Protein AF-Q58FW3-F1 (afdb_monomer)

Mean predicted aligned error: 19.43 Å

Organism: Arabidopsis thaliana (NCBI:txid3702)

Foldseek 3Di:
DDDDDDDDDDDDPPPPPPPPPLDDLVRLVVLLVVLVVVLVVCVVVPDPVCVVVNVVSVVVNVVSVVSNVVVVVVVVVPPPCVVVPPPPPPPDDDPDDDDDDDDDDDDDDDDDDDDDDDDDDDDPPPVVVVVVVVVVVVVVVVVVVVVVVVVVVVVVVVVVVVVVVVVVVVVVVVVVVVVVVVVVVVVVVVVVVVVVVVVVVVVVVVVVVVVVVVVVVVVVVCVVPDPPVVVVVVVVVVVVVVVVVVVVVVVVVVVVVVVVVVVVVVVVVVVVVVVVVVVVVVVVVVVVVVVVVVVVVVVVVVVVVVVVVVVVVVVVVVD

Solvent-accessible surface area (backbone atoms only — not comparable to full-atom values): 18854 Å² total; per-residue (Å²): 138,89,84,84,81,89,77,85,83,80,87,70,87,76,86,77,78,80,78,70,77,81,65,51,73,68,53,42,55,49,50,47,51,50,43,52,54,52,50,52,50,49,63,72,66,67,52,80,94,39,58,70,62,46,52,50,42,52,51,52,42,53,53,46,49,49,53,48,52,50,52,49,52,52,50,62,68,63,49,73,65,83,82,69,71,89,73,79,87,74,88,79,77,77,89,75,78,81,79,89,70,82,81,79,88,74,86,85,79,88,84,79,89,81,89,83,89,85,89,85,82,89,86,62,61,79,65,55,50,52,59,50,48,53,50,49,54,51,51,49,53,50,49,52,51,51,50,54,51,52,52,48,53,52,52,50,51,51,54,50,49,53,54,50,54,53,50,52,54,50,50,54,54,50,51,51,53,49,52,55,48,49,56,52,48,56,50,50,53,52,54,50,52,54,50,52,53,54,48,54,54,50,53,53,51,51,54,53,53,52,50,53,50,52,51,53,52,52,52,52,49,52,62,59,58,71,52,53,52,58,48,50,53,50,50,50,51,52,50,53,54,49,52,54,51,48,54,53,51,51,52,51,50,51,53,53,50,55,51,50,53,53,49,53,51,50,52,50,52,52,52,49,51,52,51,52,52,51,50,54,52,48,54,54,49,52,52,51,51,52,52,50,51,50,55,50,54,50,54,50,48,52,50,52,47,53,48,50,54,49,52,53,53,52,56,62,75,75,108

Radius of gyration: 74.45 Å; Cα contacts (8 Å, |Δi|>4): 26; chains: 1; bounding box: 161×64×237 Å

Secondary structure (DSSP, 8-state):
--------------TT--------HHHHHHHHHHHHHHHHHHHHTT-GGGHHHHHHHHHHHHHHHHHHHHHHHHHHHHS-GGGTTTSTT------PPPP-----------------------SSHHHHHHHHHHHHHHHHHHHHHHHHHHHHHHHHHHHHHHHHHHHHHHHHHHHHHHHHHHHHHHHHHHHHHHHHHHHHHHHHHHHHHHHHHHHHHHHHHHHHHSSHHHHHHHHHHHHHHHHHHHHHHHHHHHHHHHHHHHHHHHHHHHHHHHHHHHHHHHHHHHHHHHHHHHHHHHHHHHHHHHHHHHHHHHHHHH-

pLDDT: mean 84.77, std 18.15, range [36.88, 98.81]

Sequence (319 aa):
MDLITETESENVDDSSLWLHNSKSLADILTEINQNVQQMLRMIEDSKPESTEKFLYLYQSLGETYNDLNQELLNGLLKLPCSLVTSMGALSTFKPDKSPDLESGGTSYSSLNHQVVSTTSSEKSQSLKLNDEVEKKDSAFLLADMFCAELETARRELEARNIAIETEKRYVVDLESKLSDSVYKIEKLESELDEVKECLGVSEAEVSKLMEMLSECKNEKSKLQTDNADDLLDSLRAELRSREIQIEQMEEYLNQVLCLNETEIKSESETDKNIVEELRAKVEVLEKQVELQRNVITEREEEKREAIRQLCFSLDHYMN
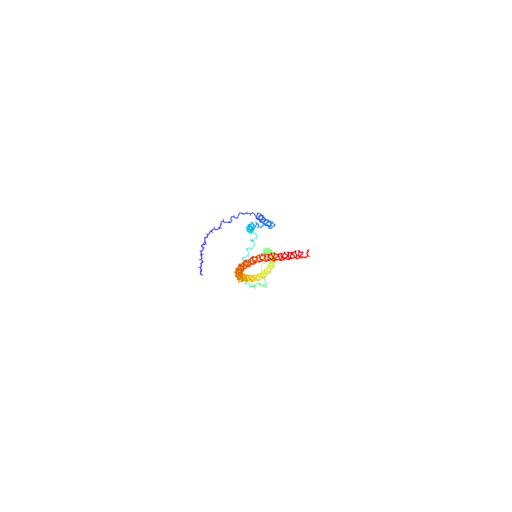
Structure (mmCIF, N/CA/C/O backbone):
data_AF-Q58FW3-F1
#
_entry.id   AF-Q58FW3-F1
#
loop_
_atom_site.group_PDB
_atom_site.id
_atom_site.type_symbol
_atom_site.label_atom_id
_atom_site.label_alt_id
_atom_site.label_comp_id
_atom_site.label_asym_id
_atom_site.label_entity_id
_atom_site.label_seq_id
_atom_site.pdbx_PDB_ins_code
_atom_site.Cartn_x
_atom_site.Cartn_y
_atom_site.Cartn_z
_atom_site.occupancy
_atom_site.B_iso_or_equiv
_atom_site.auth_seq_id
_atom_site.auth_comp_id
_atom_site.auth_asym_id
_atom_site.auth_atom_id
_atom_site.pdbx_PDB_model_num
ATOM 1 N N . MET A 1 1 ? 12.848 31.564 10.770 1.00 60.09 1 MET A N 1
ATOM 2 C CA . MET A 1 1 ? 12.567 33.008 10.876 1.00 60.09 1 MET A CA 1
ATOM 3 C C . MET A 1 1 ? 11.120 33.182 10.502 1.00 60.09 1 MET A C 1
ATOM 5 O O . MET A 1 1 ? 10.757 32.970 9.352 1.00 60.09 1 MET A O 1
ATOM 9 N N . ASP A 1 2 ? 10.336 33.407 11.542 1.00 45.09 2 ASP A N 1
ATOM 10 C CA . ASP A 1 2 ? 8.885 33.372 11.597 1.00 45.09 2 ASP A CA 1
ATOM 11 C C . ASP A 1 2 ? 8.253 34.595 10.932 1.00 45.09 2 ASP A C 1
ATOM 13 O O . ASP A 1 2 ? 8.719 35.716 11.120 1.00 45.09 2 ASP A O 1
ATOM 17 N N . LEU A 1 3 ? 7.160 34.372 10.205 1.00 65.06 3 LEU A N 1
ATOM 18 C CA . LEU A 1 3 ? 6.185 35.394 9.835 1.00 65.06 3 LEU A CA 1
ATOM 19 C C . LEU A 1 3 ? 4.798 34.768 10.010 1.00 65.06 3 LEU A C 1
ATOM 21 O O . LEU A 1 3 ? 4.268 34.111 9.118 1.00 65.06 3 LEU A O 1
ATOM 25 N N . ILE A 1 4 ? 4.268 34.929 11.221 1.00 56.09 4 ILE A N 1
ATOM 26 C CA . ILE A 1 4 ? 2.876 34.670 11.583 1.00 56.09 4 ILE A CA 1
ATOM 27 C C . ILE A 1 4 ? 2.151 36.006 11.410 1.00 56.09 4 ILE A C 1
ATOM 29 O O . ILE A 1 4 ? 2.425 36.955 12.141 1.00 56.09 4 ILE A O 1
ATOM 33 N N . THR A 1 5 ? 1.267 36.096 10.421 1.00 68.88 5 THR A N 1
ATOM 34 C CA . THR A 1 5 ? 0.295 37.187 10.286 1.00 68.88 5 THR A CA 1
ATOM 35 C C . THR A 1 5 ? -1.023 36.743 10.902 1.00 68.88 5 THR A C 1
ATOM 37 O O . THR A 1 5 ? -1.691 35.855 10.376 1.00 68.88 5 THR A O 1
ATOM 40 N N . GLU A 1 6 ? -1.357 37.362 12.031 1.00 59.25 6 GLU A N 1
ATOM 41 C CA . GLU A 1 6 ? -2.673 37.338 12.661 1.00 59.25 6 GLU A CA 1
ATOM 42 C C . GLU A 1 6 ? -3.698 37.990 11.721 1.00 59.25 6 GLU A C 1
ATOM 44 O O . GLU A 1 6 ? -3.513 39.124 11.277 1.00 59.25 6 GLU A O 1
ATOM 49 N N . THR A 1 7 ? -4.781 37.278 11.417 1.00 69.38 7 THR A N 1
ATOM 50 C CA . THR A 1 7 ? -5.995 37.855 10.830 1.00 69.38 7 THR A CA 1
ATOM 51 C C . THR A 1 7 ? -7.125 37.722 11.834 1.00 69.38 7 THR A C 1
ATOM 53 O O . THR A 1 7 ? -7.505 36.616 12.220 1.00 69.38 7 THR A O 1
ATOM 56 N N . GLU A 1 8 ? -7.608 38.887 12.254 1.00 58.72 8 GLU A N 1
ATOM 57 C CA . GLU A 1 8 ? -8.747 39.129 13.127 1.00 58.72 8 GLU A CA 1
ATOM 58 C C . GLU A 1 8 ? -10.007 38.431 12.598 1.00 58.72 8 GLU A C 1
ATOM 60 O O . GLU A 1 8 ? -10.414 38.612 11.451 1.00 58.72 8 GLU A O 1
ATOM 65 N N . SER A 1 9 ? -10.630 37.622 13.454 1.00 60.34 9 SER A N 1
ATOM 66 C CA . SER A 1 9 ? -11.929 37.007 13.206 1.00 60.34 9 SER A CA 1
ATOM 67 C C . SER A 1 9 ? -13.039 38.014 13.513 1.00 60.34 9 SER A C 1
ATOM 69 O O . SER A 1 9 ? -13.363 38.264 14.678 1.00 60.34 9 SER A O 1
ATOM 71 N N . GLU A 1 10 ? -13.619 38.584 12.463 1.00 65.25 10 GLU A N 1
ATOM 72 C CA . GLU A 1 10 ? -14.844 39.375 12.523 1.00 65.25 10 GLU A CA 1
ATOM 73 C C . GLU A 1 10 ? -16.031 38.422 12.744 1.00 65.25 10 GLU A C 1
ATOM 75 O O . GLU A 1 10 ? -16.335 37.553 11.928 1.00 65.25 10 GLU A O 1
ATOM 80 N N . ASN A 1 11 ? -16.649 38.534 13.917 1.00 52.81 11 ASN A N 1
ATOM 81 C CA . ASN A 1 11 ? -17.750 37.697 14.375 1.00 52.81 11 ASN A CA 1
ATOM 82 C C . ASN A 1 11 ? -19.044 38.163 13.681 1.00 52.81 11 ASN A C 1
ATOM 84 O O . ASN A 1 11 ? -19.737 39.050 14.181 1.00 52.81 11 ASN A O 1
ATOM 88 N N . VAL A 1 12 ? -19.315 37.629 12.486 1.00 66.31 12 VAL A N 1
ATOM 89 C CA . VAL A 1 12 ? -20.562 37.863 11.746 1.00 66.31 12 VAL A CA 1
ATOM 90 C C . VAL A 1 12 ? -21.599 36.845 12.210 1.00 66.31 12 VAL A C 1
ATOM 92 O O . VAL A 1 12 ? -21.413 35.637 12.108 1.00 66.31 12 VAL A O 1
ATOM 95 N N . ASP A 1 13 ? -22.685 37.373 12.759 1.00 54.22 13 ASP A N 1
ATOM 96 C CA . ASP A 1 13 ? -23.825 36.653 13.315 1.00 54.22 13 ASP A CA 1
ATOM 97 C C . ASP A 1 13 ? -24.602 35.928 12.189 1.00 54.22 13 ASP A C 1
ATOM 99 O O . ASP A 1 13 ? -25.522 36.474 11.579 1.00 54.22 13 ASP A O 1
ATOM 103 N N . ASP A 1 14 ? -24.189 34.698 11.867 1.00 59.56 14 ASP A N 1
ATOM 104 C CA . ASP A 1 14 ? -24.640 33.891 10.714 1.00 59.56 14 ASP A CA 1
ATOM 105 C C . ASP A 1 14 ? -25.975 33.141 10.957 1.00 59.56 14 ASP A C 1
ATOM 107 O O . ASP A 1 14 ? -26.302 32.125 10.341 1.00 59.56 14 ASP A O 1
ATOM 111 N N . SER A 1 15 ? -26.797 33.642 11.883 1.00 60.25 15 SER A N 1
ATOM 112 C CA . SER A 1 15 ? -28.012 32.962 12.366 1.00 60.25 15 SER A CA 1
ATOM 113 C C . SER A 1 15 ? -29.249 33.132 11.463 1.00 60.25 15 SER A C 1
ATOM 115 O O . SER A 1 15 ? -30.364 32.837 11.891 1.00 60.25 15 SER A O 1
ATOM 117 N N . SER A 1 16 ? -29.102 33.607 10.220 1.00 57.44 16 SER A N 1
ATOM 118 C CA . SER A 1 16 ? -30.244 33.927 9.337 1.00 57.44 16 SER A CA 1
ATOM 119 C C . SER A 1 16 ? -30.293 33.182 7.995 1.00 57.44 16 SER A C 1
ATOM 121 O O . SER A 1 16 ? -31.218 33.411 7.215 1.00 57.44 16 SER A O 1
ATOM 123 N N . LEU A 1 17 ? -29.377 32.243 7.729 1.00 55.31 17 LEU A N 1
ATOM 124 C CA . LEU A 1 17 ? -29.250 31.612 6.405 1.00 55.31 17 LEU A CA 1
ATOM 125 C C . LEU A 1 17 ? -29.991 30.277 6.198 1.00 55.31 17 LEU A C 1
ATOM 127 O O . LEU A 1 17 ? -30.052 29.793 5.072 1.00 55.31 17 LEU A O 1
ATOM 131 N N . TRP A 1 18 ? -30.653 29.718 7.215 1.00 56.91 18 TRP A N 1
ATOM 132 C CA . TRP A 1 18 ? -31.369 28.434 7.100 1.00 56.91 18 TRP A CA 1
ATOM 133 C C . TRP A 1 18 ? -32.890 28.583 6.966 1.00 56.91 18 TRP A C 1
ATOM 135 O O . TRP A 1 18 ? -33.663 27.848 7.585 1.00 56.91 18 TRP A O 1
ATOM 145 N N . LEU A 1 19 ? -33.355 29.518 6.133 1.00 52.34 19 LEU A N 1
ATOM 146 C CA . LEU A 1 19 ? -34.727 29.472 5.611 1.00 52.34 19 LEU A CA 1
ATOM 147 C C . LEU A 1 19 ? -34.806 28.337 4.579 1.00 52.34 19 LEU A C 1
ATOM 149 O O . LEU A 1 19 ? -34.883 28.564 3.373 1.00 52.34 19 LEU A O 1
ATOM 153 N N . HIS A 1 20 ? -34.740 27.095 5.068 1.00 57.94 20 HIS A N 1
ATOM 154 C CA . HIS A 1 20 ? -34.971 25.909 4.260 1.00 57.94 20 HIS A CA 1
ATOM 155 C C . HIS A 1 20 ? -36.392 25.983 3.718 1.00 57.94 20 HIS A C 1
ATOM 157 O O . HIS A 1 20 ? -37.379 25.869 4.448 1.00 57.94 20 HIS A O 1
ATOM 163 N N . ASN A 1 21 ? -36.477 26.205 2.413 1.00 62.78 21 ASN A N 1
ATOM 164 C CA . ASN A 1 21 ? -37.679 26.001 1.639 1.00 62.78 21 ASN A CA 1
ATOM 165 C C . ASN A 1 21 ? -38.069 24.529 1.830 1.00 62.78 21 ASN A C 1
ATOM 167 O O . ASN A 1 21 ? -37.406 23.651 1.282 1.00 62.78 21 ASN A O 1
ATOM 171 N N . SER A 1 22 ? -39.052 24.255 2.692 1.00 76.56 22 SER A N 1
ATOM 172 C CA . SER A 1 22 ? -39.410 22.901 3.115 1.00 76.56 22 SER A CA 1
ATOM 173 C C . SER A 1 22 ? -40.038 22.150 1.941 1.00 76.56 22 SER A C 1
ATOM 175 O O . SER A 1 22 ? -41.263 22.111 1.792 1.00 76.56 22 SER A O 1
ATOM 177 N N . LYS A 1 23 ? -39.189 21.603 1.068 1.00 86.69 23 LYS A N 1
ATOM 178 C CA . LYS A 1 23 ? -39.572 20.615 0.063 1.00 86.69 23 LYS A CA 1
ATOM 179 C C . LYS A 1 23 ? -40.182 19.434 0.805 1.00 86.69 23 LYS A C 1
ATOM 181 O O . LYS A 1 23 ? -39.671 19.021 1.845 1.00 86.69 23 LYS A O 1
ATOM 186 N N . SER A 1 24 ? -41.289 18.898 0.301 1.00 91.50 24 SER A N 1
ATOM 187 C CA . SER A 1 24 ? -41.842 17.693 0.910 1.00 91.50 24 SER A CA 1
ATOM 188 C C . SER A 1 24 ? -40.847 16.540 0.743 1.00 91.50 24 SER A C 1
ATOM 190 O O . SER A 1 24 ? -40.085 16.509 -0.223 1.00 91.50 24 SER A O 1
ATOM 192 N N . LEU A 1 25 ? -40.873 15.552 1.643 1.00 91.81 25 LEU A N 1
ATOM 193 C CA . LEU A 1 25 ? -40.050 14.341 1.514 1.00 91.81 25 LEU A CA 1
ATOM 194 C C . LEU A 1 25 ? -40.185 13.698 0.118 1.00 91.81 25 LEU A C 1
ATOM 196 O O . LEU A 1 25 ? -39.213 13.192 -0.439 1.00 91.81 25 LEU A O 1
ATOM 200 N N . ALA A 1 26 ? -41.388 13.753 -0.464 1.00 94.19 26 ALA A N 1
ATOM 201 C CA . ALA A 1 26 ? -41.652 13.267 -1.814 1.00 94.19 26 ALA A CA 1
ATOM 202 C C . ALA A 1 26 ? -40.910 14.078 -2.890 1.00 94.19 26 ALA A C 1
ATOM 204 O O . ALA A 1 26 ? -40.381 13.486 -3.832 1.00 94.19 26 ALA A O 1
ATOM 205 N N . ASP A 1 27 ? -40.826 15.402 -2.744 1.00 95.44 27 ASP A N 1
ATOM 206 C CA . ASP A 1 27 ? -40.083 16.269 -3.664 1.00 95.44 27 ASP A CA 1
ATOM 207 C C . ASP A 1 27 ? -38.578 15.993 -3.578 1.00 95.44 27 ASP A C 1
ATOM 209 O O . ASP A 1 27 ? -37.933 15.828 -4.612 1.00 95.44 27 ASP A O 1
ATOM 213 N N . ILE A 1 28 ? -38.041 15.840 -2.358 1.00 94.44 28 ILE A N 1
ATOM 214 C CA . ILE A 1 28 ? -36.621 15.530 -2.124 1.00 94.44 28 ILE A CA 1
ATOM 215 C C . ILE A 1 28 ? -36.249 14.194 -2.783 1.00 94.44 28 ILE A C 1
ATOM 217 O O . ILE A 1 28 ? -35.287 14.113 -3.545 1.00 94.44 28 ILE A O 1
ATOM 221 N N . LEU A 1 29 ? -37.043 13.141 -2.555 1.00 95.50 29 LEU A N 1
ATOM 222 C CA . LEU A 1 29 ? -36.813 11.831 -3.176 1.00 95.50 29 LEU A CA 1
ATOM 223 C C . LEU A 1 29 ? -36.937 11.881 -4.705 1.00 95.50 29 LEU A C 1
ATOM 225 O O . LEU A 1 29 ? -36.201 11.188 -5.412 1.00 95.50 29 LEU A O 1
ATOM 229 N N . THR A 1 30 ? -37.851 12.703 -5.223 1.00 96.94 30 THR A N 1
ATOM 230 C CA . THR A 1 30 ? -38.024 12.887 -6.668 1.00 96.94 30 THR A CA 1
ATOM 231 C C . THR A 1 30 ? -36.807 13.573 -7.286 1.00 96.94 30 THR A C 1
ATOM 233 O O . THR A 1 30 ? -36.340 13.134 -8.336 1.00 96.94 30 THR A O 1
ATOM 236 N N . GLU A 1 31 ? -36.258 14.598 -6.635 1.00 96.69 31 GLU A N 1
ATOM 237 C CA . GLU A 1 31 ? -35.065 15.325 -7.080 1.00 96.69 31 GLU A CA 1
ATOM 238 C C . GLU A 1 31 ? -33.808 14.449 -7.040 1.00 96.69 31 GLU A C 1
ATOM 240 O O . GLU A 1 31 ? -33.079 14.378 -8.030 1.00 96.69 31 GLU A O 1
ATOM 245 N N . ILE A 1 32 ? -33.617 13.683 -5.959 1.00 96.62 32 ILE A N 1
ATOM 246 C CA . ILE A 1 32 ? -32.544 12.683 -5.847 1.00 96.62 32 ILE A CA 1
ATOM 247 C C . ILE A 1 32 ? -32.622 11.687 -7.011 1.00 96.62 32 ILE A C 1
ATOM 249 O O . ILE A 1 32 ? -31.634 11.467 -7.713 1.00 96.62 32 ILE A O 1
ATOM 253 N N . ASN A 1 33 ? -33.804 11.113 -7.266 1.00 97.12 33 ASN A N 1
ATOM 254 C CA . ASN A 1 33 ? -33.986 10.166 -8.364 1.00 97.12 33 ASN A CA 1
ATOM 255 C C . ASN A 1 33 ? -33.726 10.820 -9.733 1.00 97.12 33 ASN A C 1
ATOM 257 O O . ASN A 1 33 ? -33.078 10.218 -10.586 1.00 97.12 33 ASN A O 1
ATOM 261 N N . GLN A 1 34 ? -34.178 12.058 -9.953 1.00 97.38 34 GLN A N 1
ATOM 262 C CA . GLN A 1 34 ? -33.907 12.791 -11.193 1.00 97.38 34 GLN A CA 1
ATOM 263 C C . GLN A 1 34 ? -32.408 13.034 -11.405 1.00 97.38 34 GLN A C 1
ATOM 265 O O . GLN A 1 34 ? -31.914 12.786 -12.507 1.00 97.38 34 GLN A O 1
ATOM 270 N N . ASN A 1 35 ? -31.682 13.457 -10.369 1.00 96.38 35 ASN A N 1
ATOM 271 C CA . ASN A 1 35 ? -30.239 13.688 -10.429 1.00 96.38 35 ASN A CA 1
ATOM 272 C C . ASN A 1 35 ? -29.481 12.394 -10.751 1.00 96.38 35 ASN A C 1
ATOM 274 O O . ASN A 1 35 ? -28.687 12.366 -11.692 1.00 96.38 35 ASN A O 1
ATOM 278 N N . VAL A 1 36 ? -29.798 11.295 -10.058 1.00 96.88 36 VAL A N 1
ATOM 279 C CA . VAL A 1 36 ? -29.194 9.977 -10.314 1.00 96.88 36 VAL A CA 1
ATOM 280 C C . VAL A 1 36 ? -29.463 9.507 -11.748 1.00 96.88 36 VAL A C 1
ATOM 282 O O . VAL A 1 36 ? -28.542 9.068 -12.434 1.00 96.88 36 VAL A O 1
ATOM 285 N N . GLN A 1 37 ? -30.694 9.648 -12.247 1.00 97.06 37 GLN A N 1
ATOM 286 C CA . GLN A 1 37 ? -31.044 9.266 -13.622 1.00 97.06 37 GLN A CA 1
ATOM 287 C C . GLN A 1 37 ? -30.309 10.109 -14.675 1.00 97.06 37 GLN A C 1
ATOM 289 O O . GLN A 1 37 ? -29.905 9.585 -15.716 1.00 97.06 37 GLN A O 1
ATOM 294 N N . GLN A 1 38 ? -30.108 11.408 -14.426 1.00 95.00 38 GLN A N 1
ATOM 295 C CA . GLN A 1 38 ? -29.317 12.261 -15.317 1.00 95.00 38 GLN A CA 1
ATOM 296 C C . GLN A 1 38 ? -27.840 11.857 -15.321 1.00 95.00 38 GLN A C 1
ATOM 298 O O . GLN A 1 38 ? -27.248 11.754 -16.394 1.00 95.00 38 GLN A O 1
ATOM 303 N N . MET A 1 39 ? -27.268 11.574 -14.149 1.00 94.75 39 MET A N 1
ATOM 304 C CA . MET A 1 39 ? -25.883 11.115 -14.023 1.00 94.75 39 MET A CA 1
ATOM 305 C C . MET A 1 39 ? -25.661 9.768 -14.724 1.00 94.75 39 MET A C 1
ATOM 307 O O . MET A 1 39 ? -24.695 9.630 -15.470 1.00 94.75 39 MET A O 1
ATOM 311 N N . LEU A 1 40 ? -26.572 8.802 -14.556 1.00 94.94 40 LEU A N 1
ATOM 312 C CA . LEU A 1 40 ? -26.504 7.505 -15.242 1.00 94.94 40 LEU A CA 1
ATOM 313 C C . LEU A 1 40 ? -26.545 7.662 -16.767 1.00 94.94 40 LEU A C 1
ATOM 315 O O . LEU A 1 40 ? -25.714 7.084 -17.463 1.00 94.94 40 LEU A O 1
ATOM 319 N N . ARG A 1 41 ? -27.433 8.520 -17.285 1.00 94.12 41 ARG A N 1
ATOM 320 C CA . ARG A 1 41 ? -27.504 8.813 -18.725 1.00 94.12 41 ARG A CA 1
ATOM 321 C C . ARG A 1 41 ? -26.204 9.418 -19.262 1.00 94.12 41 ARG A C 1
ATOM 323 O O . ARG A 1 41 ? -25.788 9.097 -20.368 1.00 94.12 41 ARG A O 1
ATOM 330 N N . MET A 1 42 ? -25.544 10.275 -18.481 1.00 93.00 42 MET A N 1
ATOM 331 C CA . MET A 1 42 ? -24.261 10.875 -18.871 1.00 93.00 42 MET A CA 1
ATOM 332 C C . MET A 1 42 ? -23.129 9.845 -18.935 1.00 93.00 42 MET A C 1
ATOM 334 O O . MET A 1 42 ? -22.266 9.952 -19.807 1.00 93.00 42 MET A O 1
ATOM 338 N N . ILE A 1 43 ? -23.150 8.848 -18.047 1.00 92.62 43 ILE A N 1
ATOM 339 C CA . ILE A 1 43 ? -22.200 7.730 -18.063 1.00 92.62 43 ILE A CA 1
ATOM 340 C C . ILE A 1 43 ? -22.444 6.847 -19.296 1.00 92.62 43 ILE A C 1
ATOM 342 O O . ILE A 1 43 ? -21.490 6.494 -19.988 1.00 92.62 43 ILE A O 1
ATOM 346 N N . GLU A 1 44 ? -23.705 6.535 -19.611 1.00 93.69 44 GLU A N 1
ATOM 347 C CA . GLU A 1 44 ? -24.067 5.725 -20.784 1.00 93.69 44 GLU A CA 1
ATOM 348 C C . GLU A 1 44 ? -23.699 6.411 -22.111 1.00 93.69 44 GLU A C 1
ATOM 350 O O . GLU A 1 44 ? -23.117 5.777 -22.992 1.00 93.69 44 GLU A O 1
ATOM 355 N N . ASP A 1 45 ? -23.956 7.717 -22.240 1.00 90.81 45 ASP A N 1
ATOM 356 C CA . ASP A 1 45 ? -23.715 8.468 -23.479 1.00 90.81 45 ASP A CA 1
ATOM 357 C C . ASP A 1 45 ? -22.219 8.708 -23.783 1.00 90.81 45 ASP A C 1
ATOM 359 O O . ASP A 1 45 ? -21.890 9.190 -24.869 1.00 90.81 45 ASP A O 1
ATOM 363 N N . SER A 1 46 ? -21.303 8.389 -22.854 1.00 82.50 46 SER A N 1
ATOM 364 C CA . SER A 1 46 ? -19.838 8.503 -23.017 1.00 82.50 46 SER A CA 1
ATOM 365 C C . SER A 1 46 ? -19.362 9.849 -23.592 1.00 82.50 46 SER A C 1
ATOM 367 O O . SER A 1 46 ? -18.371 9.913 -24.323 1.00 82.50 46 SER A O 1
ATOM 369 N N . LYS A 1 47 ? -20.062 10.951 -23.286 1.00 79.88 47 LYS A N 1
ATOM 370 C CA . LYS A 1 47 ? -19.685 12.289 -23.764 1.00 79.88 47 LYS A CA 1
ATOM 371 C C . LYS A 1 47 ? -18.687 12.939 -22.795 1.00 79.88 47 LYS A C 1
ATOM 373 O O . LYS A 1 47 ? -19.072 13.250 -21.665 1.00 79.88 47 LYS A O 1
ATOM 378 N N . PRO A 1 48 ? -17.433 13.196 -23.219 1.00 68.31 48 PRO A N 1
ATOM 379 C CA . PRO A 1 48 ? -16.401 13.790 -22.362 1.00 68.31 48 PRO A CA 1
ATOM 380 C C . PRO A 1 48 ? -16.681 15.257 -22.001 1.00 68.31 48 PRO A C 1
ATOM 382 O O . PRO A 1 48 ? -16.183 15.750 -20.996 1.00 68.31 48 PRO A O 1
ATOM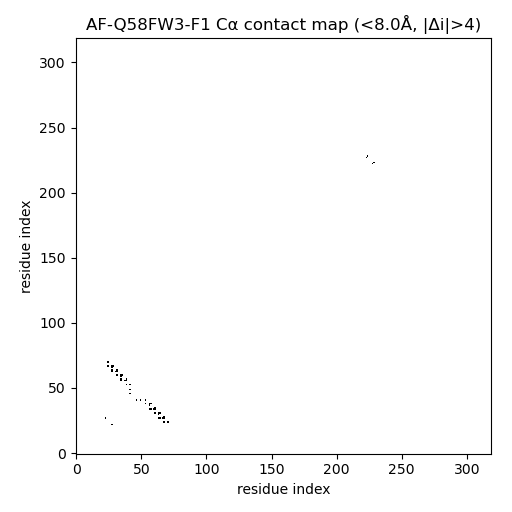 385 N N . GLU A 1 49 ? -17.539 15.948 -22.754 1.00 65.62 49 GLU A N 1
ATOM 386 C CA . GLU A 1 49 ? -17.945 17.348 -22.515 1.00 65.62 49 GLU A CA 1
ATOM 387 C C . GLU A 1 49 ? -18.903 17.511 -21.315 1.00 65.62 49 GLU A C 1
ATOM 389 O O . GLU A 1 49 ? -19.557 18.536 -21.149 1.00 65.62 49 GLU A O 1
ATOM 394 N N . SER A 1 50 ? -19.016 16.481 -20.475 1.00 77.38 50 SER A N 1
ATOM 395 C CA . SER A 1 50 ? -20.040 16.361 -19.442 1.00 77.38 50 SER A CA 1
ATOM 396 C C . SER A 1 50 ? -19.496 16.422 -18.009 1.00 77.38 50 SER A C 1
ATOM 398 O O . SER A 1 50 ? -20.288 16.477 -17.072 1.00 77.38 50 SER A O 1
ATOM 400 N N . THR A 1 51 ? -18.173 16.486 -17.812 1.00 89.62 51 THR A N 1
ATOM 401 C CA . THR A 1 51 ? -17.554 16.428 -16.474 1.00 89.62 51 THR A CA 1
ATOM 402 C C . THR A 1 51 ? -18.023 17.551 -15.549 1.00 89.62 51 THR A C 1
ATOM 404 O O . THR A 1 51 ? -18.388 17.287 -14.409 1.00 89.62 51 THR A O 1
ATOM 407 N N . GLU A 1 52 ? -18.080 18.796 -16.031 1.00 91.50 52 GLU A N 1
ATOM 408 C CA . GLU A 1 52 ? -18.529 19.940 -15.221 1.00 91.50 52 GLU A CA 1
ATOM 409 C C . GLU A 1 52 ? -20.005 19.803 -14.821 1.00 91.50 52 GLU A C 1
ATOM 411 O O . GLU A 1 52 ? -20.370 19.976 -13.659 1.00 91.50 52 GLU A O 1
ATOM 416 N N . LYS A 1 53 ? -20.851 19.374 -15.763 1.00 93.62 53 LYS A N 1
ATOM 417 C CA . LYS A 1 53 ? -22.265 19.093 -15.496 1.00 93.62 53 LYS A CA 1
ATOM 418 C C . LYS A 1 53 ? -22.442 17.915 -14.531 1.00 93.62 53 LYS A C 1
ATOM 420 O O . LYS A 1 53 ? -23.369 17.926 -13.726 1.00 93.62 53 LYS A O 1
ATOM 425 N N . PHE A 1 54 ? -21.565 16.914 -14.591 1.00 94.06 54 PHE A N 1
ATOM 426 C CA . PHE A 1 54 ? -21.603 15.755 -13.703 1.00 94.06 54 PHE A CA 1
ATOM 427 C C . PHE A 1 54 ? -21.227 16.162 -12.279 1.00 94.06 54 PHE A C 1
ATOM 429 O O . PHE A 1 54 ? -21.921 15.785 -11.340 1.00 94.06 54 PHE A O 1
ATOM 436 N N . LEU A 1 55 ? -20.181 16.981 -12.121 1.00 94.62 55 LEU A N 1
ATOM 437 C CA . LEU A 1 55 ? -19.789 17.546 -10.829 1.00 94.62 55 LEU A CA 1
ATOM 438 C C . LEU A 1 55 ? -20.903 18.410 -10.230 1.00 94.62 55 LEU A C 1
ATOM 440 O O . LEU A 1 55 ? -21.195 18.280 -9.045 1.00 94.62 55 LEU A O 1
ATOM 444 N N . TYR A 1 56 ? -21.578 19.217 -11.052 1.00 95.00 56 TYR A N 1
ATOM 445 C CA . TYR A 1 56 ? -22.738 19.996 -10.617 1.00 95.00 56 TYR A CA 1
ATOM 446 C C . TYR A 1 56 ? -23.890 19.105 -10.119 1.00 95.00 56 TYR A C 1
ATOM 448 O O . TYR A 1 56 ? -24.431 19.341 -9.040 1.00 95.00 56 TYR A O 1
ATOM 456 N N . LEU A 1 57 ? -24.237 18.042 -10.858 1.00 96.00 57 LEU A N 1
ATOM 457 C CA . LEU A 1 57 ? -25.261 17.078 -10.428 1.00 96.00 57 LEU A CA 1
ATOM 458 C C . LEU A 1 57 ? -24.854 16.329 -9.155 1.00 96.00 57 LEU A C 1
ATOM 460 O O . LEU A 1 57 ? -25.693 16.113 -8.286 1.00 96.00 57 LEU A O 1
ATOM 464 N N . TYR A 1 58 ? -23.578 15.964 -9.024 1.00 95.88 58 TYR A N 1
ATOM 465 C CA . TYR A 1 58 ? -23.048 15.310 -7.831 1.00 95.88 58 TYR A CA 1
ATOM 466 C C . TYR A 1 58 ? -23.129 16.221 -6.599 1.00 95.88 58 TYR A C 1
ATOM 468 O O . TYR A 1 58 ? -23.551 15.780 -5.532 1.00 95.88 58 TYR A O 1
ATOM 476 N N . GLN A 1 59 ? -22.791 17.505 -6.746 1.00 96.56 59 GLN A N 1
ATOM 477 C CA . GLN A 1 59 ? -22.927 18.490 -5.674 1.00 96.56 59 GLN A CA 1
ATOM 478 C C . GLN A 1 59 ? -24.399 18.695 -5.282 1.00 96.56 59 GLN A C 1
ATOM 480 O O . GLN A 1 59 ? -24.731 18.607 -4.101 1.00 96.56 59 GLN A O 1
ATOM 485 N N . SER A 1 60 ? -25.292 18.866 -6.264 1.00 95.94 60 SER A N 1
ATOM 486 C CA . SER A 1 60 ? -26.742 18.975 -6.032 1.00 95.94 60 SER A CA 1
ATOM 487 C C . SER A 1 60 ? -27.322 17.722 -5.356 1.00 95.94 60 SER A C 1
ATOM 489 O O . SER A 1 60 ? -28.196 17.817 -4.492 1.00 95.94 60 SER A O 1
ATOM 491 N N . LEU A 1 61 ? -26.809 16.533 -5.687 1.00 96.62 61 LEU A N 1
ATOM 492 C CA . LEU A 1 61 ? -27.174 15.283 -5.021 1.00 96.62 61 LEU A CA 1
ATOM 493 C C . LEU A 1 61 ? -26.739 15.270 -3.544 1.00 96.62 61 LEU A C 1
ATOM 495 O O . LEU A 1 61 ? -27.493 14.812 -2.690 1.00 96.62 61 LEU A O 1
ATOM 499 N N . GLY A 1 62 ? -25.556 15.804 -3.229 1.00 95.06 62 GLY A N 1
ATOM 500 C CA . GLY A 1 62 ? -25.087 15.953 -1.848 1.00 95.06 62 GLY A CA 1
ATOM 501 C C . GLY A 1 62 ? -25.943 16.925 -1.029 1.00 95.06 62 GLY A C 1
ATOM 502 O O . GLY A 1 62 ? -26.304 16.624 0.108 1.00 95.06 62 GLY A O 1
ATOM 503 N N . GLU A 1 63 ? -26.323 18.059 -1.618 1.00 94.75 63 GLU A N 1
ATOM 504 C CA . GLU A 1 63 ? -27.204 19.050 -0.983 1.00 94.75 63 GLU A CA 1
ATOM 505 C C . GLU A 1 63 ? -28.602 18.469 -0.711 1.00 94.75 63 GLU A C 1
ATOM 507 O O . GLU A 1 63 ? -29.083 18.514 0.420 1.00 94.75 63 GLU A O 1
ATOM 512 N N . THR A 1 64 ? -29.211 17.812 -1.703 1.00 94.62 64 THR A N 1
ATOM 513 C CA . THR A 1 64 ? -30.529 17.162 -1.549 1.00 94.62 64 THR A CA 1
ATOM 514 C C . THR A 1 64 ? -30.511 15.989 -0.566 1.00 94.62 64 THR A C 1
ATOM 516 O O . THR A 1 64 ? -31.490 15.761 0.145 1.00 94.62 64 THR A O 1
ATOM 519 N N . TYR A 1 65 ? -29.399 15.256 -0.466 1.00 94.25 65 TYR A N 1
ATOM 520 C CA . TYR A 1 65 ? -29.220 14.223 0.555 1.00 94.25 65 TYR A CA 1
ATOM 521 C C . TYR A 1 65 ? -29.115 14.814 1.969 1.00 94.25 65 TYR A C 1
ATOM 523 O O . TYR A 1 65 ? -29.652 14.246 2.922 1.00 94.25 65 TYR A O 1
ATOM 531 N N . ASN A 1 66 ? -28.471 15.974 2.123 1.00 92.94 66 ASN A N 1
ATOM 532 C CA . ASN A 1 66 ? -28.460 16.692 3.397 1.00 92.94 66 ASN A CA 1
ATOM 533 C C . ASN A 1 66 ? -29.86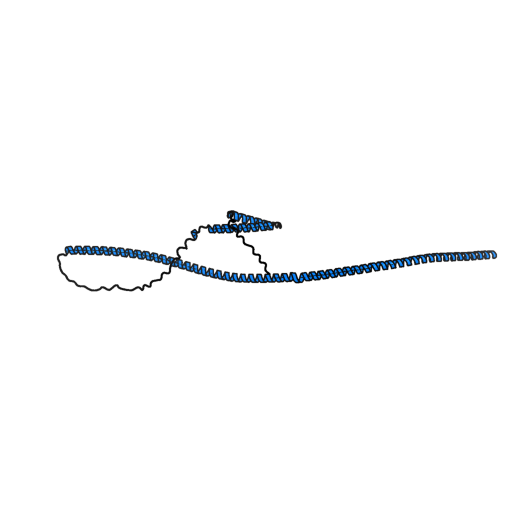5 17.169 3.784 1.00 92.94 66 ASN A C 1
ATOM 535 O O . ASN A 1 66 ? -30.264 16.959 4.930 1.00 92.94 66 ASN A O 1
ATOM 539 N N . ASP A 1 67 ? -30.639 17.710 2.837 1.00 92.69 67 ASP A N 1
ATOM 540 C CA . ASP A 1 67 ? -32.047 18.066 3.063 1.00 92.69 67 ASP A CA 1
ATOM 541 C C . ASP A 1 67 ? -32.876 16.839 3.491 1.00 92.69 67 ASP A C 1
ATOM 543 O O . ASP A 1 67 ? -33.667 16.919 4.432 1.00 92.69 67 ASP A O 1
ATOM 547 N N . LEU A 1 68 ? -32.650 15.675 2.865 1.00 94.44 68 LEU A N 1
ATOM 548 C CA . LEU A 1 68 ? -33.295 14.412 3.245 1.00 94.44 68 LEU A CA 1
ATOM 549 C C . LEU A 1 68 ? -32.970 14.015 4.690 1.00 94.44 68 LEU A C 1
ATOM 551 O O . LEU A 1 68 ? -33.872 13.659 5.447 1.00 94.44 68 LEU A O 1
ATOM 555 N N . ASN A 1 69 ? -31.696 14.076 5.085 1.00 92.25 69 ASN A N 1
ATOM 556 C CA . ASN A 1 69 ? -31.277 13.741 6.447 1.00 92.25 69 ASN A CA 1
ATOM 557 C C . ASN A 1 69 ? -31.885 14.692 7.478 1.00 92.25 69 ASN A C 1
ATOM 559 O O . ASN A 1 69 ? -32.329 14.239 8.532 1.00 92.25 69 ASN A O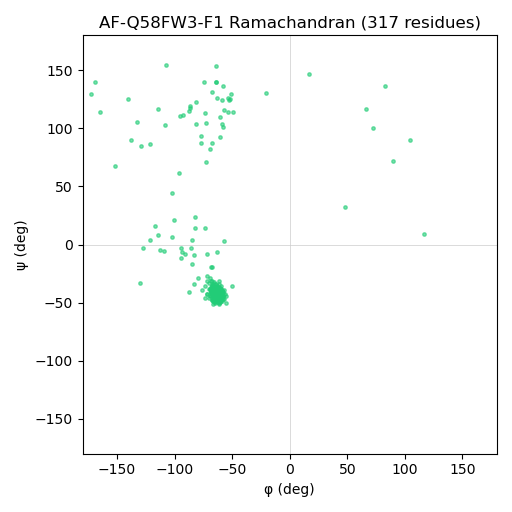 1
ATOM 563 N N . GLN A 1 70 ? -31.942 15.990 7.170 1.00 90.94 70 GLN A N 1
ATOM 564 C CA . GLN A 1 70 ? -32.579 16.972 8.043 1.00 90.94 70 GLN A CA 1
ATOM 565 C C . GLN A 1 70 ? -34.077 16.708 8.179 1.00 90.94 70 GLN A C 1
ATOM 567 O O . GLN A 1 70 ? -34.599 16.722 9.292 1.00 90.94 70 GLN A O 1
ATOM 572 N N . GLU A 1 71 ? -34.773 16.387 7.087 1.00 89.94 71 GLU A N 1
ATOM 573 C CA . GLU A 1 71 ? -36.206 16.102 7.150 1.00 89.94 71 GLU A CA 1
ATOM 574 C C . GLU A 1 71 ? -36.511 14.778 7.866 1.00 89.94 71 GLU A C 1
ATOM 576 O O . GLU A 1 71 ? -37.488 14.688 8.611 1.00 89.94 71 GLU A O 1
ATOM 581 N N . LEU A 1 72 ? -35.640 13.771 7.741 1.00 91.56 72 LEU A N 1
ATOM 582 C CA . LEU A 1 72 ? -35.724 12.539 8.528 1.00 91.56 72 LEU A CA 1
ATOM 583 C C . LEU A 1 72 ? -35.479 12.796 10.018 1.00 91.56 72 LEU A C 1
ATOM 585 O O . LEU A 1 72 ? -36.245 12.298 10.842 1.00 91.56 72 LEU A O 1
ATOM 589 N N . LEU A 1 73 ? -34.470 13.596 10.376 1.00 89.56 73 LEU A N 1
ATOM 590 C CA . LEU A 1 73 ? -34.207 14.002 11.761 1.00 89.56 73 LEU A CA 1
ATOM 591 C C . LEU A 1 73 ? -35.385 14.795 12.340 1.00 89.56 73 LEU A C 1
ATOM 593 O O . LEU A 1 73 ? -35.850 14.496 13.440 1.00 89.56 73 LEU A O 1
ATOM 597 N N . ASN A 1 74 ? -35.930 15.743 11.578 1.00 87.44 74 ASN A N 1
ATOM 598 C CA . ASN A 1 74 ? -37.108 16.519 11.961 1.00 87.44 74 ASN A CA 1
ATOM 599 C C . ASN A 1 74 ? -38.353 15.635 12.105 1.00 87.44 74 ASN A C 1
ATOM 601 O O . ASN A 1 74 ? -39.148 15.837 13.024 1.00 87.44 74 ASN A O 1
ATOM 605 N N . GLY A 1 75 ? -38.533 14.650 11.223 1.00 86.81 75 GLY A N 1
ATOM 606 C CA . GLY A 1 75 ? -39.614 13.668 11.292 1.00 86.81 75 GLY A CA 1
ATOM 607 C C . GLY A 1 75 ? -39.495 12.749 12.509 1.00 86.81 75 GLY A C 1
ATOM 608 O O . GLY A 1 75 ? -40.485 12.523 13.204 1.00 86.81 75 GLY A O 1
ATOM 609 N N . LEU A 1 76 ? -38.280 12.285 12.816 1.00 82.25 76 LEU A N 1
ATOM 610 C CA . LEU A 1 76 ? -37.970 11.488 14.006 1.00 82.25 76 LEU A CA 1
ATOM 611 C C . LEU A 1 76 ? -38.196 12.277 15.300 1.00 82.25 76 LEU A C 1
ATOM 613 O O . LEU A 1 76 ? -38.752 11.732 16.249 1.00 82.25 76 LEU A O 1
ATOM 617 N N . LEU A 1 77 ? -37.842 13.565 15.325 1.00 78.50 77 LEU A N 1
ATOM 618 C CA . LEU A 1 77 ? -38.090 14.456 16.465 1.00 78.50 77 LEU A CA 1
ATOM 619 C C . LEU A 1 77 ? -39.573 14.824 16.629 1.00 78.50 77 LEU A C 1
ATOM 621 O O . LEU A 1 77 ? -40.017 15.101 17.742 1.00 78.50 77 LEU A O 1
ATOM 625 N N . LYS A 1 78 ? -40.351 14.825 15.538 1.00 79.38 78 LYS A N 1
ATOM 626 C CA . LYS A 1 78 ? -41.803 15.076 15.558 1.00 79.38 78 LYS A CA 1
ATOM 627 C C . LYS A 1 78 ? -42.637 13.841 15.897 1.00 79.38 78 LYS A C 1
ATOM 629 O O . LYS A 1 78 ? -43.844 13.989 16.104 1.00 79.38 78 LYS A O 1
ATOM 634 N N . LEU A 1 79 ? -42.047 12.644 15.969 1.00 69.56 79 LEU A N 1
ATOM 635 C CA . LEU A 1 79 ? -42.757 11.487 16.507 1.00 69.56 79 LEU A CA 1
ATOM 636 C C . LEU A 1 79 ? -43.176 11.820 17.945 1.00 69.56 79 LEU A C 1
ATOM 638 O O . LEU A 1 79 ? -42.327 12.201 18.752 1.00 69.56 79 LEU A O 1
ATOM 642 N N . PRO A 1 80 ? -44.474 11.732 18.284 1.00 62.91 80 PRO A N 1
ATOM 643 C CA . PRO A 1 80 ? -44.936 12.109 19.606 1.00 62.91 80 PRO A CA 1
ATOM 644 C C . PRO A 1 80 ? -44.191 11.280 20.657 1.00 62.91 80 PRO A C 1
ATOM 646 O O . PRO A 1 80 ? -44.360 10.063 20.743 1.00 62.91 80 PRO A O 1
ATOM 649 N N . CYS A 1 81 ? -43.403 11.959 21.497 1.00 60.12 81 CYS A N 1
ATOM 650 C CA . CYS A 1 81 ? -42.699 11.388 22.651 1.00 60.12 81 CYS A CA 1
ATOM 651 C C . CYS A 1 81 ? -43.624 10.694 23.674 1.00 60.12 81 CYS A C 1
ATOM 653 O O . CYS A 1 81 ? -43.146 10.197 24.692 1.00 60.12 81 CYS A O 1
ATOM 655 N N . SER A 1 82 ? -44.934 10.602 23.419 1.00 57.00 82 SER A N 1
ATOM 656 C CA . SER A 1 82 ? -45.905 9.907 24.265 1.00 57.00 82 SER A CA 1
ATOM 657 C C . SER A 1 82 ? -45.664 8.398 24.388 1.00 57.00 82 SER A C 1
ATOM 659 O O . SER A 1 82 ? -46.334 7.759 25.191 1.00 57.00 82 SER A O 1
ATOM 661 N N . LEU A 1 83 ? -44.717 7.819 23.640 1.00 55.66 83 LEU A N 1
ATOM 662 C CA . LEU A 1 83 ? -44.294 6.424 23.812 1.00 55.66 83 LEU A CA 1
ATOM 663 C C . LEU A 1 83 ? -43.079 6.237 24.741 1.00 55.66 83 LEU A C 1
ATOM 665 O O . LEU A 1 83 ? -42.769 5.103 25.090 1.00 55.66 83 LEU A O 1
ATOM 669 N N . VAL A 1 84 ? -42.425 7.314 25.198 1.00 56.94 84 VAL A N 1
ATOM 670 C CA . VAL A 1 84 ? -41.207 7.235 26.039 1.00 56.94 84 VAL A CA 1
ATOM 671 C C . VAL A 1 84 ? -41.459 7.661 27.500 1.00 56.94 84 VAL A C 1
ATOM 673 O O . VAL A 1 84 ? -40.615 7.479 28.371 1.00 56.94 84 VAL A O 1
ATOM 676 N N . THR A 1 85 ? -42.651 8.159 27.844 1.00 52.50 85 THR A N 1
ATOM 677 C CA . THR A 1 85 ? -42.917 8.751 29.175 1.00 52.50 85 THR A CA 1
ATOM 678 C C . THR A 1 85 ? -43.305 7.751 30.286 1.00 52.50 85 THR A C 1
ATOM 680 O O . THR A 1 85 ? -43.558 8.172 31.410 1.00 52.50 85 THR A O 1
ATOM 683 N N . SER A 1 86 ? -43.308 6.430 30.059 1.00 52.72 86 SER A N 1
ATOM 684 C CA . SER A 1 86 ? -43.789 5.453 31.065 1.00 52.72 86 SER A CA 1
ATOM 685 C C . SER A 1 86 ? -42.705 4.714 31.877 1.00 52.72 86 SER A C 1
ATOM 687 O O . SER A 1 86 ? -42.992 3.658 32.437 1.00 52.72 86 SER A O 1
ATOM 689 N N . MET A 1 87 ? -41.477 5.241 31.984 1.00 58.72 87 MET A N 1
ATOM 690 C CA . MET A 1 87 ? -40.406 4.610 32.793 1.00 58.72 87 MET A CA 1
ATOM 691 C C . MET A 1 87 ? -39.721 5.525 33.826 1.00 58.72 87 MET A C 1
ATOM 693 O O . MET A 1 87 ? -38.907 5.052 34.612 1.00 58.72 87 MET A O 1
ATOM 697 N N . GLY A 1 88 ? -40.069 6.814 33.897 1.00 58.84 88 GLY A N 1
ATOM 698 C CA . GLY A 1 88 ? -39.376 7.785 34.760 1.00 58.84 88 GLY A CA 1
ATOM 699 C C . GLY A 1 88 ? -39.851 7.888 36.219 1.00 58.84 88 GLY A C 1
ATOM 700 O O . GLY A 1 88 ? -39.269 8.657 36.977 1.00 58.84 88 GLY A O 1
ATOM 701 N N . ALA A 1 89 ? -40.892 7.160 36.638 1.00 55.12 89 ALA A N 1
ATOM 702 C CA . ALA A 1 89 ? -41.560 7.395 37.929 1.00 55.12 89 ALA A CA 1
ATOM 703 C C . ALA A 1 89 ? -41.208 6.408 39.066 1.00 55.12 89 ALA A C 1
ATOM 705 O O . ALA A 1 89 ? -41.810 6.494 40.132 1.00 55.12 89 ALA A O 1
ATOM 706 N N . LEU A 1 90 ? -40.247 5.491 38.888 1.00 58.38 90 LEU A N 1
ATOM 707 C CA . LEU A 1 90 ? -39.914 4.476 39.912 1.00 58.38 90 LEU A CA 1
ATOM 708 C C . LEU A 1 90 ? -38.508 4.595 40.524 1.00 58.38 90 LEU A C 1
ATOM 710 O O . LEU A 1 90 ? -38.115 3.759 41.332 1.00 58.38 90 LEU A O 1
ATOM 714 N N . SER A 1 91 ? -37.761 5.662 40.228 1.00 50.31 91 SER A N 1
ATOM 715 C CA . SER A 1 91 ? -36.426 5.889 40.802 1.00 50.31 91 SER A CA 1
ATOM 716 C C . SER A 1 91 ? -36.472 6.816 42.022 1.00 50.31 91 SER A C 1
ATOM 718 O O . SER A 1 91 ? -35.900 7.904 42.020 1.00 50.31 91 SER A O 1
ATOM 720 N N . THR A 1 92 ? -37.169 6.417 43.088 1.00 48.59 92 THR A N 1
ATOM 721 C CA . THR A 1 92 ? -36.949 6.972 44.439 1.00 48.59 92 THR A CA 1
ATOM 722 C C . THR A 1 92 ? -37.306 5.928 45.497 1.00 48.59 92 THR A C 1
ATOM 724 O O . THR A 1 92 ? -38.263 6.082 46.247 1.00 48.59 92 THR A O 1
ATOM 727 N N . PHE A 1 93 ? -36.524 4.853 45.577 1.00 55.28 93 PHE A N 1
ATOM 728 C CA . PHE A 1 93 ? -36.495 4.008 46.771 1.00 55.28 93 PHE A CA 1
ATOM 729 C C . PHE A 1 93 ? -35.167 4.233 47.491 1.00 55.28 93 PHE A C 1
ATOM 731 O O . PHE A 1 93 ? -34.108 3.779 47.065 1.00 55.28 93 PHE A O 1
ATOM 738 N N . LYS A 1 94 ? -35.236 5.012 48.575 1.00 60.53 94 LYS A N 1
ATOM 739 C CA . LYS A 1 94 ? -34.185 5.077 49.593 1.00 60.53 94 LYS A CA 1
ATOM 740 C C . LYS A 1 94 ? -34.068 3.698 50.258 1.00 60.53 94 LYS A C 1
ATOM 742 O O . LYS A 1 94 ? -35.106 3.106 50.553 1.00 60.53 94 LYS A O 1
ATOM 747 N N . PRO A 1 95 ? -32.852 3.213 50.556 1.00 52.97 95 PRO A N 1
ATOM 748 C CA . PRO A 1 95 ? -32.678 2.026 51.373 1.00 52.97 95 PRO A CA 1
ATOM 749 C C . PRO A 1 95 ? -32.920 2.444 52.823 1.00 52.97 95 PRO A C 1
ATOM 751 O O . PRO A 1 95 ? -32.018 2.978 53.471 1.00 52.97 95 PRO A O 1
ATOM 754 N N . ASP A 1 96 ? -34.152 2.290 53.313 1.00 48.72 96 ASP A N 1
ATOM 755 C CA . ASP A 1 96 ? -34.413 2.520 54.729 1.00 48.72 96 ASP A CA 1
ATOM 756 C C . ASP A 1 96 ? -34.023 1.279 55.530 1.00 48.72 96 ASP A C 1
ATOM 758 O O . ASP A 1 96 ? -34.448 0.153 55.271 1.00 48.72 96 ASP A O 1
ATOM 762 N N . LYS A 1 97 ? -33.118 1.542 56.463 1.00 60.31 97 LYS A N 1
ATOM 763 C CA . LYS A 1 97 ? -32.484 0.630 57.404 1.00 60.31 97 LYS A CA 1
ATOM 764 C C . LYS A 1 97 ? -33.542 -0.165 58.169 1.00 60.31 97 LYS A C 1
ATOM 766 O O . LYS A 1 97 ? -34.378 0.411 58.862 1.00 60.31 97 LYS A O 1
ATOM 771 N N . SER A 1 98 ? -33.433 -1.485 58.099 1.00 56.28 98 SER A N 1
ATOM 772 C CA . SER A 1 98 ? -34.140 -2.439 58.948 1.00 56.28 98 SER A CA 1
ATOM 773 C C . SER A 1 98 ? -33.971 -2.093 60.435 1.00 56.28 98 SER A C 1
ATOM 775 O O . SER A 1 98 ? -32.832 -1.934 60.883 1.00 56.28 98 SER A O 1
ATOM 777 N N . PRO A 1 99 ? -35.050 -2.018 61.231 1.00 60.19 99 PRO A N 1
ATOM 778 C CA . PRO A 1 99 ? -34.948 -2.197 62.663 1.00 60.19 99 PRO A CA 1
ATOM 779 C C . PRO A 1 99 ? -35.050 -3.695 62.968 1.00 60.19 99 PRO A C 1
ATOM 781 O O . PRO A 1 99 ? -36.069 -4.331 62.693 1.00 60.19 99 PRO A O 1
ATOM 784 N N . ASP A 1 100 ? -33.980 -4.247 63.537 1.00 49.25 100 ASP A N 1
ATOM 785 C CA . ASP A 1 100 ? -34.013 -5.517 64.256 1.00 49.25 100 ASP A CA 1
ATOM 786 C C . ASP A 1 100 ? -35.103 -5.447 65.333 1.00 49.25 100 ASP A C 1
ATOM 788 O O . ASP A 1 100 ? -35.015 -4.669 66.285 1.00 49.25 100 ASP A O 1
ATOM 792 N N . LEU A 1 101 ? -36.149 -6.255 65.180 1.00 56.00 101 LEU A N 1
ATOM 793 C CA . LEU A 1 101 ? -37.105 -6.547 66.240 1.00 56.00 101 LEU A CA 1
ATOM 794 C C . LEU A 1 101 ? -37.088 -8.053 66.465 1.00 56.00 101 LEU A C 1
ATOM 796 O O . LEU A 1 101 ? -37.856 -8.817 65.880 1.00 56.00 101 LEU A O 1
ATOM 800 N N . GLU A 1 102 ? -36.156 -8.458 67.328 1.00 50.16 102 GLU A N 1
ATOM 801 C CA . GLU A 1 102 ? -36.209 -9.721 68.046 1.00 50.16 102 GLU A CA 1
ATOM 802 C C . GLU A 1 102 ? -37.598 -9.870 68.678 1.00 50.16 102 GLU A C 1
ATOM 804 O O . GLU A 1 102 ? -38.021 -9.106 69.549 1.00 50.16 102 GLU A O 1
ATOM 809 N N . SER A 1 103 ? -38.322 -10.866 68.177 1.00 51.78 103 SER A N 1
ATOM 810 C CA . SER A 1 103 ? -39.617 -11.323 68.660 1.00 51.78 103 SER A CA 1
ATOM 811 C C . SER A 1 103 ? -39.495 -11.792 70.113 1.00 51.78 103 SER A C 1
ATOM 813 O O . SER A 1 103 ? -39.204 -12.959 70.387 1.00 51.78 103 SER A O 1
ATOM 815 N N . GLY A 1 104 ? -39.756 -10.875 71.046 1.00 44.66 104 GLY A N 1
ATOM 816 C CA . GLY A 1 104 ? -40.010 -11.163 72.451 1.00 44.66 104 GLY A CA 1
ATOM 817 C C . GLY A 1 104 ? -41.218 -12.084 72.604 1.00 44.66 104 GLY A C 1
ATOM 818 O O . GLY A 1 104 ? -42.365 -11.664 72.477 1.00 44.66 104 GLY A O 1
ATOM 819 N N . GLY A 1 105 ? -40.945 -13.358 72.878 1.00 46.72 105 GLY A N 1
ATOM 820 C CA . GLY A 1 105 ? -41.934 -14.307 73.362 1.00 46.72 105 GLY A CA 1
ATOM 821 C C . GLY A 1 105 ? -42.271 -14.002 74.818 1.00 46.72 105 GLY A C 1
ATOM 822 O O . GLY A 1 105 ? -41.499 -14.329 75.717 1.00 46.72 105 GLY A O 1
ATOM 823 N N . THR A 1 106 ? -43.432 -13.400 75.060 1.00 43.41 106 THR A N 1
ATOM 824 C CA . THR A 1 106 ? -43.966 -13.215 76.412 1.00 43.41 106 THR A CA 1
ATOM 825 C C . THR A 1 106 ? -45.472 -13.445 76.456 1.00 43.41 106 THR A C 1
ATOM 827 O O . THR A 1 106 ? -46.249 -12.765 75.798 1.00 43.41 106 THR A O 1
ATOM 830 N N . SER A 1 107 ? -45.843 -14.359 77.355 1.00 41.03 107 SER A N 1
ATOM 831 C CA . SER A 1 107 ? -47.084 -14.368 78.134 1.00 41.03 107 SER A CA 1
ATOM 832 C C . SER A 1 107 ? -48.401 -14.696 77.437 1.00 41.03 107 SER A C 1
ATOM 834 O O . SER A 1 107 ? -49.114 -13.797 77.015 1.00 41.03 107 SER A O 1
ATOM 836 N N . TYR A 1 108 ? -48.840 -15.950 77.594 1.00 48.81 108 TYR A N 1
ATOM 837 C CA . TYR A 1 108 ? -50.219 -16.214 78.024 1.00 48.81 108 TYR A CA 1
ATOM 838 C C . TYR A 1 108 ? -50.199 -17.245 79.154 1.00 48.81 108 TYR A C 1
ATOM 840 O O . TYR A 1 108 ? -49.890 -18.421 78.974 1.00 48.81 108 TYR A O 1
ATOM 848 N N . SER A 1 109 ? -50.436 -16.728 80.352 1.00 48.22 109 SER A N 1
ATOM 849 C CA . SER A 1 109 ? -50.396 -17.403 81.639 1.00 48.22 109 SER A CA 1
ATOM 850 C C . SER A 1 109 ? -51.513 -18.435 81.765 1.00 48.22 109 SER A C 1
ATOM 852 O O . SER A 1 109 ? -52.686 -18.130 81.559 1.00 48.22 109 SER A O 1
ATOM 854 N N . SER A 1 110 ? -51.137 -19.633 82.196 1.00 45.03 110 SER A N 1
ATOM 855 C CA . SER A 1 110 ? -52.017 -20.648 82.766 1.00 45.03 110 SER A CA 1
ATOM 856 C C . SER A 1 110 ? -52.867 -20.069 83.902 1.00 45.03 110 SER A C 1
ATOM 858 O O . SER A 1 110 ? -52.318 -19.562 84.880 1.00 45.03 110 SER A O 1
ATOM 860 N N . LEU A 1 111 ? -54.192 -20.200 83.820 1.00 42.88 111 LEU A N 1
ATOM 861 C CA . LEU A 1 111 ? -55.098 -19.931 84.939 1.00 42.88 111 LEU A CA 1
ATOM 862 C C . LEU A 1 111 ? -56.044 -21.127 85.113 1.00 42.88 111 LEU A C 1
ATOM 864 O O . LEU A 1 111 ? -57.139 -21.183 84.567 1.00 42.88 111 LEU A O 1
ATOM 868 N N . ASN A 1 112 ? -55.543 -22.114 85.856 1.00 43.09 112 ASN A N 1
ATOM 869 C CA . ASN A 1 112 ? -56.287 -23.237 86.426 1.00 43.09 112 ASN A CA 1
ATOM 870 C C . ASN A 1 112 ? -56.398 -23.024 87.946 1.00 43.09 112 ASN A C 1
ATOM 872 O O . ASN A 1 112 ? -55.484 -22.444 88.529 1.00 43.09 112 ASN A O 1
ATOM 876 N N . HIS A 1 113 ? -57.445 -23.604 88.557 1.00 47.22 113 HIS A N 1
ATOM 877 C CA . HIS A 1 113 ? -57.792 -23.643 89.998 1.00 47.22 113 HIS A CA 1
ATOM 878 C C . HIS A 1 113 ? -58.544 -22.397 90.528 1.00 47.22 113 HIS A C 1
ATOM 880 O O . HIS A 1 113 ? -58.168 -21.279 90.228 1.00 47.22 113 HIS A O 1
ATOM 886 N N . GLN A 1 114 ? -59.607 -22.465 91.344 1.00 38.97 114 GLN A N 1
ATOM 887 C CA . GLN A 1 114 ? -60.264 -23.573 92.045 1.00 38.97 114 GLN A CA 1
ATOM 888 C C . GLN A 1 114 ? -61.573 -23.084 92.713 1.00 38.97 114 GLN A C 1
ATOM 890 O O . GLN A 1 114 ? -61.593 -22.069 93.393 1.00 38.97 114 GLN A O 1
ATOM 895 N N . VAL A 1 115 ? -62.649 -23.828 92.439 1.00 42.59 115 VAL A N 1
ATOM 896 C CA . VAL A 1 115 ? -63.752 -24.356 93.279 1.00 42.59 115 VAL A CA 1
ATOM 897 C C . VAL A 1 115 ? -64.036 -23.771 94.691 1.00 42.59 115 VAL A C 1
ATOM 899 O O . VAL A 1 115 ? -63.128 -23.558 95.485 1.00 42.59 115 VAL A O 1
ATOM 902 N N . VAL A 1 116 ? -65.346 -23.790 95.023 1.00 43.62 116 VAL A N 1
ATOM 903 C CA . VAL A 1 116 ? -66.037 -23.898 96.345 1.00 43.62 116 VAL A CA 1
ATOM 904 C C . VAL A 1 116 ? -66.631 -22.571 96.858 1.00 43.62 116 VAL A C 1
ATOM 906 O O . VAL A 1 116 ? -65.929 -21.721 97.382 1.00 43.62 116 VAL A O 1
ATOM 909 N N . SER A 1 117 ? -67.894 -22.255 96.533 1.00 39.81 117 SER A N 1
ATOM 910 C CA . SER A 1 117 ? -69.153 -22.588 97.251 1.00 39.81 117 SER A CA 1
ATOM 911 C C . SER A 1 117 ? -69.312 -21.927 98.627 1.00 39.81 117 SER A C 1
ATOM 913 O O . SER A 1 117 ? -68.626 -22.324 99.553 1.00 39.81 117 SER A O 1
ATOM 915 N N . THR A 1 118 ? -70.327 -21.062 98.789 1.00 42.69 118 THR A N 1
ATOM 916 C CA . THR A 1 118 ? -71.267 -21.124 99.933 1.00 42.69 118 THR A CA 1
ATOM 917 C C . THR A 1 118 ? -72.525 -20.284 99.688 1.00 42.69 118 THR A C 1
ATOM 919 O O . THR A 1 118 ? -72.504 -19.062 99.593 1.00 42.69 118 THR A O 1
ATOM 922 N N . THR A 1 119 ? -73.614 -21.036 99.591 1.00 36.88 119 THR A N 1
ATOM 923 C CA . THR A 1 119 ? -75.031 -20.776 99.861 1.00 36.88 119 THR A CA 1
ATOM 924 C C . THR A 1 119 ? -75.378 -19.607 100.793 1.00 36.88 119 THR A C 1
ATOM 926 O O . THR A 1 119 ? -74.936 -19.582 101.939 1.00 36.88 119 THR A O 1
ATOM 929 N N . SER A 1 120 ? -76.298 -18.738 100.362 1.00 44.50 120 SER A N 1
ATOM 930 C CA . SER A 1 120 ? -77.306 -18.119 101.236 1.00 44.50 120 SER A CA 1
ATOM 931 C C . SER A 1 120 ? -78.376 -17.392 100.411 1.00 44.50 120 SER A C 1
ATOM 933 O O . SER A 1 120 ? -78.060 -16.672 99.466 1.00 44.50 120 SER A O 1
ATOM 935 N N . SER A 1 121 ? -79.627 -17.528 100.851 1.00 46.75 121 SER A N 1
ATOM 936 C CA . SER A 1 121 ? -80.780 -16.676 100.527 1.00 46.75 121 SER A CA 1
ATOM 937 C C . SER A 1 121 ? -81.617 -17.060 99.299 1.00 46.75 121 SER A C 1
ATOM 939 O O . SER A 1 121 ? -81.650 -16.401 98.257 1.00 46.75 121 SER A O 1
ATOM 941 N N . GLU A 1 122 ? -82.355 -18.152 99.485 1.00 38.72 122 GLU A N 1
ATOM 942 C CA . GLU A 1 122 ? -83.599 -18.479 98.792 1.00 38.72 122 GLU A CA 1
ATOM 943 C C . GLU A 1 122 ? -84.686 -17.443 99.147 1.00 38.72 122 GLU A C 1
ATOM 945 O O . GLU A 1 122 ? -84.823 -17.079 100.314 1.00 38.72 122 GLU A O 1
ATOM 950 N N . LYS A 1 123 ? -85.488 -17.045 98.144 1.00 49.34 123 LYS A N 1
ATOM 951 C CA . LYS A 1 123 ? -86.745 -16.244 98.186 1.00 49.34 123 LYS A CA 1
ATOM 952 C C . LYS A 1 123 ? -86.775 -14.867 97.499 1.00 49.34 123 LYS A C 1
ATOM 954 O O . LYS A 1 123 ? -87.823 -14.233 97.525 1.00 49.34 123 LYS A O 1
ATOM 959 N N . SER A 1 124 ? -85.743 -14.498 96.732 1.00 48.91 124 SER A N 1
ATOM 960 C CA . SER A 1 124 ? -85.850 -13.460 95.669 1.00 48.91 124 SER A CA 1
ATOM 961 C C . SER A 1 124 ? -85.585 -14.002 94.248 1.00 48.91 124 SER A C 1
ATOM 963 O O . SER A 1 124 ? -85.326 -13.247 93.314 1.00 48.91 124 SER A O 1
ATOM 965 N N . GLN A 1 125 ? -85.622 -15.330 94.080 1.00 50.62 125 GLN A N 1
ATOM 966 C CA . GLN A 1 125 ? -85.118 -16.060 92.906 1.00 50.62 125 GLN A CA 1
ATOM 967 C C . GLN A 1 125 ? -85.889 -15.845 91.593 1.00 50.62 125 GLN A C 1
ATOM 969 O O . GLN A 1 125 ? -85.310 -16.080 90.542 1.00 50.62 125 GLN A O 1
ATOM 974 N N . SER A 1 126 ? -87.138 -15.376 91.594 1.00 51.00 126 SER A N 1
ATOM 975 C CA . SER A 1 126 ? -87.891 -15.210 90.338 1.00 51.00 126 SER A CA 1
ATOM 976 C C . SER A 1 126 ? -87.538 -13.936 89.559 1.00 51.00 126 SER A C 1
ATOM 978 O O . SER A 1 126 ? -87.605 -13.955 88.337 1.00 51.00 126 SER A O 1
ATOM 980 N N . LEU A 1 127 ? -87.103 -12.861 90.229 1.00 53.34 127 LEU A N 1
ATOM 981 C CA . LEU A 1 127 ? -86.591 -11.648 89.565 1.00 53.34 127 LEU A CA 1
ATOM 982 C C . LEU A 1 127 ? -85.111 -11.790 89.179 1.00 53.34 127 LEU A C 1
ATOM 984 O O . LEU A 1 127 ? -84.702 -11.342 88.116 1.00 53.34 127 LEU A O 1
ATOM 988 N N . LYS A 1 128 ? -84.325 -12.508 89.992 1.00 58.22 128 LYS A N 1
ATOM 989 C CA . LYS A 1 128 ? -82.895 -12.752 89.738 1.00 58.22 128 LYS A CA 1
ATOM 990 C C . LYS A 1 128 ? -82.640 -13.681 88.542 1.00 58.22 128 LYS A C 1
ATOM 992 O O . LYS A 1 128 ? -81.616 -13.556 87.881 1.00 58.22 128 LYS A O 1
ATOM 997 N N . LEU A 1 129 ? -83.574 -14.592 88.256 1.00 64.62 129 LEU A N 1
ATOM 998 C CA . LEU A 1 129 ? -83.517 -15.449 87.070 1.00 64.62 129 LEU A CA 1
ATOM 999 C C . LEU A 1 129 ? -83.723 -14.657 85.770 1.00 64.62 129 LEU A C 1
ATOM 1001 O O . LEU A 1 129 ? -83.122 -15.024 84.768 1.00 64.62 129 LEU A O 1
ATOM 1005 N N . ASN A 1 130 ? -84.499 -13.567 85.779 1.00 72.06 130 ASN A N 1
ATOM 1006 C CA . ASN A 1 130 ? -84.692 -12.744 84.581 1.00 72.06 130 ASN A CA 1
ATOM 1007 C C . ASN A 1 130 ? -83.427 -11.934 84.244 1.00 72.06 130 ASN A C 1
ATOM 1009 O O . ASN A 1 130 ? -82.978 -11.959 83.103 1.00 72.06 130 ASN A O 1
ATOM 1013 N N . ASP A 1 131 ? -82.772 -11.347 85.254 1.00 79.00 131 ASP A N 1
ATOM 1014 C CA . ASP A 1 131 ? -81.478 -10.663 85.082 1.00 79.00 131 ASP A CA 1
ATOM 1015 C C . ASP A 1 131 ? -80.373 -11.615 84.583 1.00 79.00 131 ASP A C 1
ATOM 1017 O O . ASP A 1 131 ? -79.464 -11.211 83.856 1.00 79.00 131 ASP A O 1
ATOM 1021 N N . GLU A 1 132 ? -80.398 -12.887 84.998 1.00 83.06 132 GLU A N 1
ATOM 1022 C CA . GLU A 1 132 ? -79.447 -13.897 84.520 1.00 83.06 132 GLU A CA 1
ATOM 1023 C C . GLU A 1 132 ? -79.723 -14.342 83.083 1.00 83.06 132 GLU A C 1
ATOM 1025 O O . GLU A 1 132 ? -78.768 -14.602 82.349 1.00 83.06 132 GLU A O 1
ATOM 1030 N N . VAL A 1 133 ? -80.991 -14.434 82.675 1.00 84.50 133 VAL A N 1
ATOM 1031 C CA . VAL A 1 133 ? -81.361 -14.741 81.286 1.00 84.50 133 VAL A CA 1
ATOM 1032 C C . VAL A 1 133 ? -80.954 -13.587 80.372 1.00 84.50 133 VAL A C 1
ATOM 1034 O O . VAL A 1 133 ? -80.232 -13.825 79.412 1.00 84.50 133 VAL A O 1
ATOM 1037 N N . GLU A 1 134 ? -81.259 -12.337 80.728 1.00 86.50 134 GLU A N 1
ATOM 1038 C CA . GLU A 1 134 ? -80.855 -11.160 79.941 1.00 86.50 134 GLU A CA 1
ATOM 1039 C C . GLU A 1 134 ? -79.328 -11.021 79.820 1.00 86.50 134 GLU A C 1
ATOM 1041 O O . GLU A 1 134 ? -78.807 -10.675 78.756 1.00 86.50 134 GLU A O 1
ATOM 1046 N N . LYS A 1 135 ? -78.574 -11.339 80.884 1.00 91.50 135 LYS A N 1
ATOM 1047 C CA . LYS A 1 135 ? -77.101 -11.394 80.828 1.00 91.50 135 LYS A CA 1
ATOM 1048 C C . LYS A 1 135 ? -76.597 -12.501 79.909 1.00 91.50 135 LYS A C 1
ATOM 1050 O O . LYS A 1 135 ? -75.616 -12.281 79.201 1.00 91.50 135 LYS A O 1
ATOM 1055 N N . LYS A 1 136 ? -77.229 -13.680 79.928 1.00 92.69 136 LYS A N 1
ATOM 1056 C CA . LYS A 1 136 ? -76.877 -14.796 79.037 1.00 92.69 136 LYS A CA 1
ATOM 1057 C C . LYS A 1 136 ? -77.189 -14.460 77.581 1.00 92.69 136 LYS A C 1
ATOM 1059 O O . LYS A 1 136 ? -76.328 -14.689 76.740 1.00 92.69 136 LYS A O 1
ATOM 1064 N N . ASP A 1 137 ? -78.336 -13.847 77.305 1.00 93.44 137 ASP A N 1
ATOM 1065 C CA . ASP A 1 137 ? -78.720 -13.409 75.960 1.00 93.44 137 ASP A CA 1
ATOM 1066 C C . ASP A 1 137 ? -77.792 -12.294 75.452 1.00 93.44 137 ASP A C 1
ATOM 1068 O O . ASP A 1 137 ? -77.333 -12.337 74.313 1.00 93.44 137 ASP A O 1
ATOM 1072 N N . SER A 1 138 ? -77.414 -11.341 76.314 1.00 94.19 138 SER A N 1
ATOM 1073 C CA . SER A 1 138 ? -76.427 -10.300 75.983 1.00 94.19 138 SER A CA 1
ATOM 1074 C C . SER A 1 138 ? -75.038 -10.883 75.706 1.00 94.19 138 SER A C 1
ATOM 1076 O O . SER A 1 138 ? -74.361 -10.454 74.775 1.00 94.19 138 SER A O 1
ATOM 1078 N N . ALA A 1 139 ? -74.603 -11.869 76.498 1.00 95.56 139 ALA A N 1
ATOM 1079 C CA . ALA A 1 139 ? -73.337 -12.564 76.281 1.00 95.56 139 ALA A CA 1
ATOM 1080 C C . ALA A 1 139 ? -73.353 -13.391 74.986 1.00 95.56 139 ALA A C 1
ATOM 1082 O O . ALA A 1 139 ? -72.340 -13.440 74.293 1.00 95.56 139 ALA A O 1
ATOM 1083 N N . PHE A 1 140 ? -74.494 -13.999 74.645 1.00 95.50 140 PHE A N 1
ATOM 1084 C CA . PHE A 1 140 ? -74.686 -14.724 73.392 1.00 95.50 140 PHE A CA 1
ATOM 1085 C C . PHE A 1 140 ? -74.634 -13.778 72.185 1.00 95.50 140 PHE A C 1
ATOM 1087 O O . PHE A 1 140 ? -73.847 -14.014 71.276 1.00 95.50 140 PHE A O 1
ATOM 1094 N N . LEU A 1 141 ? -75.361 -12.653 72.219 1.00 96.62 141 LEU A N 1
ATOM 1095 C CA . LEU A 1 141 ? -75.294 -11.624 71.171 1.00 96.62 141 LEU A CA 1
ATOM 1096 C C . LEU A 1 141 ? -73.878 -11.056 71.005 1.00 96.62 141 LEU A C 1
ATOM 1098 O O . LEU A 1 141 ? -73.420 -10.863 69.883 1.00 96.62 141 LEU A O 1
ATOM 1102 N N . LEU A 1 142 ? -73.166 -10.814 72.109 1.00 96.94 142 LEU A N 1
ATOM 1103 C CA . LEU A 1 142 ? -71.781 -10.348 72.071 1.00 96.94 142 LEU A CA 1
ATOM 1104 C C . LEU A 1 142 ? -70.839 -11.403 71.467 1.00 96.94 142 LEU A C 1
ATOM 1106 O O . LEU A 1 142 ? -69.964 -11.056 70.676 1.00 96.94 142 LEU A O 1
ATOM 1110 N N . ALA A 1 143 ? -71.017 -12.681 71.813 1.00 97.62 143 ALA A N 1
ATOM 1111 C CA . ALA A 1 143 ? -70.250 -13.779 71.230 1.00 97.62 143 ALA A CA 1
ATOM 1112 C C . ALA A 1 143 ? -70.519 -13.918 69.724 1.00 97.62 143 ALA A C 1
ATOM 1114 O O . ALA A 1 143 ? -69.565 -14.019 68.958 1.00 97.62 143 ALA A O 1
ATOM 1115 N N . ASP A 1 144 ? -71.781 -13.835 69.293 1.00 97.62 144 ASP A N 1
ATOM 1116 C CA . ASP A 1 144 ? -72.164 -13.842 67.877 1.00 97.62 144 ASP A CA 1
ATOM 1117 C C . ASP A 1 144 ? -71.554 -12.653 67.118 1.00 97.62 144 ASP A C 1
ATOM 1119 O O . ASP A 1 144 ? -71.019 -12.828 66.019 1.00 97.62 144 ASP A O 1
ATOM 1123 N N . MET A 1 145 ? -71.559 -11.453 67.715 1.00 97.88 145 MET A N 1
ATOM 1124 C CA . MET A 1 145 ? -70.889 -10.273 67.155 1.00 97.88 145 MET A CA 1
ATOM 1125 C C . MET A 1 145 ? -69.382 -10.501 66.986 1.00 97.88 145 MET A C 1
ATOM 1127 O O . MET A 1 145 ? -68.848 -10.252 65.904 1.00 97.88 145 MET A O 1
ATOM 1131 N N . PHE A 1 146 ? -68.702 -11.021 68.012 1.00 98.06 146 PHE A N 1
ATOM 1132 C CA . PHE A 1 146 ? -67.275 -11.343 67.924 1.00 98.06 146 PHE A CA 1
ATOM 1133 C C . PHE A 1 146 ? -66.986 -12.440 66.895 1.00 98.06 146 PHE A C 1
ATOM 1135 O O . PHE A 1 146 ? -66.007 -12.340 66.158 1.00 98.06 146 PHE A O 1
ATOM 1142 N N . CYS A 1 147 ? -67.828 -13.470 66.793 1.00 97.94 147 CYS A N 1
ATOM 1143 C CA . CYS A 1 147 ? -67.698 -14.502 65.768 1.00 97.94 147 CYS A CA 1
ATOM 1144 C C . CYS A 1 147 ? -67.820 -13.915 64.354 1.00 97.94 147 CYS A C 1
ATOM 1146 O O . CYS A 1 147 ? -67.003 -14.241 63.491 1.00 97.94 147 CYS A O 1
ATOM 1148 N N . ALA A 1 148 ? -68.781 -13.017 64.120 1.00 98.19 148 ALA A N 1
ATOM 1149 C CA . ALA A 1 148 ? -68.955 -12.347 62.832 1.00 98.19 148 ALA A CA 1
ATOM 1150 C C . ALA A 1 148 ? -67.770 -11.428 62.475 1.00 98.19 148 ALA A C 1
ATOM 1152 O O . ALA A 1 148 ? -67.340 -11.385 61.316 1.00 98.19 148 ALA A O 1
ATOM 1153 N N . GLU A 1 149 ? -67.216 -10.716 63.460 1.00 98.19 149 GLU A N 1
ATOM 1154 C CA . GLU A 1 149 ? -66.028 -9.875 63.288 1.00 98.19 149 GLU A CA 1
ATOM 1155 C C . GLU A 1 149 ? -64.781 -10.719 62.986 1.00 98.19 149 GLU A C 1
ATOM 1157 O O . GLU A 1 149 ? -64.085 -10.457 62.003 1.00 98.19 149 GLU A O 1
ATOM 1162 N N . LEU A 1 150 ? -64.546 -11.794 63.747 1.00 98.19 150 LEU A N 1
ATOM 1163 C CA . LEU A 1 150 ? -63.447 -12.735 63.507 1.00 98.19 150 LEU A CA 1
ATOM 1164 C C . LEU A 1 150 ? -63.558 -13.414 62.138 1.00 98.19 150 LEU A C 1
ATOM 1166 O O . LEU A 1 150 ? -62.554 -13.574 61.444 1.00 98.19 150 LEU A O 1
ATOM 1170 N N . GLU A 1 151 ? -64.763 -13.793 61.710 1.00 98.25 151 GLU A N 1
ATOM 1171 C CA . GLU A 1 151 ? -64.972 -14.365 60.382 1.00 98.25 151 GLU A CA 1
ATOM 1172 C C . GLU A 1 151 ? -64.729 -13.343 59.262 1.00 98.25 151 GLU A C 1
ATOM 1174 O O . GLU A 1 151 ? -64.194 -13.695 58.207 1.00 98.25 151 GLU A O 1
ATOM 1179 N N . THR A 1 152 ? -65.077 -12.077 59.489 1.00 98.38 152 THR A N 1
ATOM 1180 C CA . THR A 1 152 ? -64.787 -10.990 58.546 1.00 98.38 152 THR A CA 1
ATOM 1181 C C . THR A 1 152 ? -63.284 -10.736 58.450 1.00 98.38 152 THR A C 1
ATOM 1183 O O . THR A 1 152 ? -62.745 -10.768 57.344 1.00 98.38 152 THR A O 1
ATOM 1186 N N . ALA A 1 153 ? -62.580 -10.628 59.580 1.00 98.31 153 ALA A N 1
ATOM 1187 C CA . ALA A 1 153 ? -61.124 -10.496 59.616 1.00 98.31 153 ALA A CA 1
ATOM 1188 C C . ALA A 1 153 ? -60.414 -11.691 58.952 1.00 98.31 153 ALA A C 1
ATOM 1190 O O . ALA A 1 153 ? -59.460 -11.510 58.196 1.00 98.31 153 ALA A O 1
ATOM 1191 N N . ARG A 1 154 ? -60.913 -12.919 59.162 1.00 98.44 154 ARG A N 1
ATOM 1192 C CA . ARG A 1 154 ? -60.409 -14.129 58.493 1.00 98.44 154 ARG A CA 1
ATOM 1193 C C . ARG A 1 154 ? -60.559 -14.043 56.972 1.00 98.44 154 ARG A C 1
ATOM 1195 O O . ARG A 1 154 ? -59.614 -14.360 56.257 1.00 98.44 154 ARG A O 1
ATOM 1202 N N . ARG A 1 155 ? -61.724 -13.611 56.471 1.00 98.62 155 ARG A N 1
ATOM 1203 C CA . ARG A 1 155 ? -61.969 -13.429 55.027 1.00 98.62 155 ARG A CA 1
ATOM 1204 C C . ARG A 1 155 ? -61.075 -12.343 54.426 1.00 98.62 155 ARG A C 1
ATOM 1206 O O . ARG A 1 155 ? -60.558 -12.531 53.329 1.00 98.62 155 ARG A O 1
ATOM 1213 N N . GLU A 1 156 ? -60.863 -11.239 55.137 1.00 98.56 156 GLU A N 1
ATOM 1214 C CA . GLU A 1 156 ? -59.951 -10.176 54.701 1.00 98.56 156 GLU A CA 1
ATOM 1215 C C . GLU A 1 156 ? -58.491 -10.638 54.653 1.00 98.56 156 GLU A C 1
ATOM 1217 O O . GLU A 1 156 ? -57.786 -10.325 53.693 1.00 98.56 156 GLU A O 1
ATOM 1222 N N . LEU A 1 157 ? -58.034 -11.402 55.652 1.00 98.31 157 LEU A N 1
ATOM 1223 C CA . LEU A 1 157 ? -56.691 -11.985 55.656 1.00 98.31 157 LEU A CA 1
ATOM 1224 C C . LEU A 1 157 ? -56.498 -12.970 54.501 1.00 98.31 157 LEU A C 1
ATOM 1226 O O . LEU A 1 157 ? -55.473 -12.902 53.830 1.00 98.31 157 LEU A O 1
ATOM 1230 N N . GLU A 1 158 ? -57.485 -13.823 54.222 1.00 98.56 158 GLU A N 1
ATOM 1231 C CA . GLU A 1 158 ? -57.436 -14.745 53.082 1.00 98.56 158 GLU A CA 1
ATOM 1232 C C . GLU A 1 158 ? -57.372 -13.987 51.747 1.00 98.56 158 GLU A C 1
ATOM 1234 O O . GLU A 1 158 ? -56.545 -14.293 50.890 1.00 98.56 158 GLU A O 1
ATOM 1239 N N . ALA A 1 159 ? -58.183 -12.935 51.586 1.00 98.62 159 ALA A N 1
ATOM 1240 C CA . ALA A 1 159 ? -58.156 -12.093 50.392 1.00 98.62 159 ALA A CA 1
ATOM 1241 C C . ALA A 1 159 ? -56.801 -11.385 50.210 1.00 98.62 159 ALA A C 1
ATOM 1243 O O . ALA A 1 159 ? -56.261 -11.359 49.102 1.00 98.62 159 ALA A O 1
ATOM 1244 N N . ARG A 1 160 ? -56.217 -10.851 51.293 1.00 98.62 160 ARG A N 1
ATOM 1245 C CA . ARG A 1 160 ? -54.865 -10.267 51.267 1.00 98.62 160 ARG A CA 1
ATOM 1246 C C . ARG A 1 160 ? -53.806 -11.315 50.940 1.00 98.62 160 ARG A C 1
ATOM 1248 O O . ARG A 1 160 ? -52.897 -11.012 50.178 1.00 98.62 160 ARG A O 1
ATOM 1255 N N . ASN A 1 161 ? -53.927 -12.530 51.471 1.00 98.56 161 ASN A N 1
ATOM 1256 C CA . ASN A 1 161 ? -52.992 -13.616 51.194 1.00 98.56 161 ASN A CA 1
ATOM 1257 C C . ASN A 1 161 ? -53.004 -14.000 49.707 1.00 98.56 161 ASN A C 1
ATOM 1259 O O . ASN A 1 161 ? -51.948 -14.078 49.089 1.00 98.56 161 ASN A O 1
ATOM 1263 N N . ILE A 1 162 ? -54.188 -14.132 49.099 1.00 98.62 162 ILE A N 1
ATOM 1264 C CA . ILE A 1 162 ? -54.318 -14.382 47.655 1.00 98.62 162 ILE A CA 1
ATOM 1265 C C . ILE A 1 162 ? -53.678 -13.248 46.843 1.00 98.62 162 ILE A C 1
ATOM 1267 O O . ILE A 1 162 ? -52.913 -13.524 45.921 1.00 98.62 162 ILE A O 1
ATOM 1271 N N . ALA A 1 163 ? -53.944 -11.985 47.197 1.00 98.62 163 ALA A N 1
ATOM 1272 C CA . ALA A 1 163 ? -53.356 -10.832 46.514 1.00 98.62 163 ALA A CA 1
ATOM 1273 C C . ALA A 1 163 ? -51.817 -10.809 46.619 1.00 98.62 163 ALA A C 1
ATOM 1275 O O . ALA A 1 163 ? -51.125 -10.576 45.625 1.00 98.62 163 ALA A O 1
ATOM 1276 N N . ILE A 1 164 ? -51.271 -11.114 47.800 1.00 98.56 164 ILE A N 1
ATOM 1277 C CA . ILE A 1 164 ? -49.823 -11.227 48.026 1.00 98.56 164 ILE A CA 1
ATOM 1278 C C . ILE A 1 164 ? -49.230 -12.355 47.175 1.00 98.56 164 ILE A C 1
ATOM 1280 O O . ILE A 1 164 ? -48.196 -12.157 46.546 1.00 98.56 164 ILE A O 1
ATOM 1284 N N . GLU A 1 165 ? -49.874 -13.520 47.110 1.00 98.62 165 GLU A N 1
ATOM 1285 C CA . GLU A 1 165 ? -49.396 -14.639 46.290 1.00 98.62 165 GLU A CA 1
ATOM 1286 C C . GLU A 1 165 ? -49.456 -14.336 44.784 1.00 98.62 165 GLU A C 1
ATOM 1288 O O . GLU A 1 165 ? -48.569 -14.753 44.033 1.00 98.62 165 GLU A O 1
ATOM 1293 N N . THR A 1 166 ? -50.450 -13.568 44.321 1.00 98.62 166 THR A N 1
ATOM 1294 C CA . THR A 1 166 ? -50.477 -13.097 42.927 1.00 98.62 166 THR A CA 1
ATOM 1295 C C . THR A 1 166 ? -49.351 -12.113 42.624 1.00 98.62 166 THR A C 1
ATOM 1297 O O . THR A 1 166 ? -48.704 -12.252 41.588 1.00 98.62 166 THR A O 1
ATOM 1300 N N . GLU A 1 167 ? -49.063 -11.180 43.536 1.00 98.69 167 GLU A N 1
ATOM 1301 C CA . GLU A 1 167 ? -47.978 -10.210 43.360 1.00 98.69 167 GLU A CA 1
ATOM 1302 C C . GLU A 1 167 ? -46.605 -10.889 43.419 1.00 98.69 167 GLU A C 1
ATOM 1304 O O . GLU A 1 167 ? -45.754 -10.635 42.574 1.00 98.69 167 GLU A O 1
ATOM 1309 N N . LYS A 1 168 ? -46.402 -11.847 44.335 1.00 98.69 168 LYS A N 1
ATOM 1310 C CA . LYS A 1 168 ? -45.176 -12.663 44.377 1.00 98.69 168 LYS A CA 1
ATOM 1311 C C . LYS A 1 168 ? -44.921 -13.375 43.053 1.00 98.69 168 LYS A C 1
ATOM 1313 O O . LYS A 1 168 ? -43.791 -13.396 42.578 1.00 98.69 168 LYS A O 1
ATOM 1318 N N . ARG A 1 169 ? -45.960 -13.947 42.433 1.00 98.69 169 ARG A N 1
ATOM 1319 C CA . ARG A 1 169 ? -45.830 -14.595 41.120 1.00 98.69 169 ARG A CA 1
ATOM 1320 C C . ARG A 1 169 ? -45.427 -13.601 40.031 1.00 98.69 169 ARG A C 1
ATOM 1322 O O . ARG A 1 169 ? -44.636 -13.953 39.163 1.00 98.69 169 ARG A O 1
ATOM 1329 N N . TYR A 1 170 ? -45.968 -12.387 40.079 1.00 98.62 170 TYR A N 1
ATOM 1330 C CA . TYR A 1 170 ? -45.610 -11.322 39.148 1.00 98.62 170 TYR A CA 1
ATOM 1331 C C . TYR A 1 170 ? -44.158 -10.855 39.335 1.00 98.62 170 TYR A C 1
ATOM 1333 O O . TYR A 1 170 ? -43.433 -10.727 38.352 1.00 98.62 170 TYR A O 1
ATOM 1341 N N . VAL A 1 171 ? -43.698 -10.702 40.581 1.00 98.56 171 VAL A N 1
ATOM 1342 C CA . VAL A 1 171 ? -42.295 -10.385 40.895 1.00 98.56 171 VAL A CA 1
ATOM 1343 C C . VAL A 1 171 ? -41.350 -11.454 40.343 1.00 98.56 171 VAL A C 1
ATOM 1345 O O . VAL A 1 171 ? -40.384 -11.101 39.678 1.00 98.56 171 VAL A O 1
ATOM 1348 N N . VAL A 1 172 ? -41.661 -12.745 40.511 1.00 98.62 172 VAL A N 1
ATOM 1349 C CA . VAL A 1 172 ? -40.836 -13.844 39.966 1.00 98.62 172 VAL A CA 1
ATOM 1350 C C . VAL A 1 172 ? -40.752 -13.804 38.429 1.00 98.62 172 VAL A C 1
ATOM 1352 O O . VAL A 1 172 ? -39.687 -14.044 37.862 1.00 98.62 172 VAL A O 1
ATOM 1355 N N . ASP A 1 173 ? -41.846 -13.474 37.733 1.00 98.69 173 ASP A N 1
ATOM 1356 C CA . ASP A 1 173 ? -41.838 -13.296 36.268 1.00 98.69 173 ASP A CA 1
ATOM 1357 C C . ASP A 1 173 ? -40.965 -12.102 35.839 1.00 98.69 173 ASP A C 1
ATOM 1359 O O . ASP A 1 173 ? -40.193 -12.200 34.881 1.00 98.69 173 ASP A O 1
ATOM 1363 N N . LEU A 1 174 ? -41.037 -10.985 36.569 1.00 98.69 174 LEU A N 1
ATOM 1364 C CA . LEU A 1 174 ? -40.186 -9.820 36.322 1.00 98.69 174 LEU A CA 1
ATOM 1365 C C . LEU A 1 174 ? -38.707 -10.102 36.605 1.00 98.69 174 LEU A C 1
ATOM 1367 O O . LEU A 1 174 ? -37.861 -9.683 35.818 1.00 98.69 174 LEU A O 1
ATOM 1371 N N . GLU A 1 175 ? -38.387 -10.830 37.674 1.00 98.62 175 GLU A N 1
ATOM 1372 C CA . GLU A 1 175 ? -37.019 -11.257 37.992 1.00 98.62 175 GLU A CA 1
ATOM 1373 C C . GLU A 1 175 ? -36.441 -12.145 36.882 1.00 98.62 175 GLU A C 1
ATOM 1375 O O . GLU A 1 175 ? -35.301 -11.935 36.465 1.00 98.62 175 GLU A O 1
ATOM 1380 N N . SER A 1 176 ? -37.238 -13.068 36.327 1.00 98.62 176 SER A N 1
ATOM 1381 C CA . SER A 1 176 ? -36.828 -13.883 35.174 1.00 98.62 176 SER A CA 1
ATOM 1382 C C . SER A 1 176 ? -36.535 -13.019 33.945 1.00 98.62 176 SER A C 1
ATOM 1384 O O . SER A 1 176 ? -35.485 -13.166 33.323 1.00 98.62 176 SER A O 1
ATOM 1386 N N . LYS A 1 177 ? -37.424 -12.075 33.608 1.00 98.81 177 LYS A N 1
ATOM 1387 C CA . LYS A 1 177 ? -37.231 -11.161 32.466 1.00 98.81 177 LYS A CA 1
ATOM 1388 C C . LYS A 1 177 ? -36.030 -10.235 32.651 1.00 98.81 177 LYS A C 1
ATOM 1390 O O . LYS A 1 177 ? -35.340 -9.919 31.679 1.00 98.81 177 LYS A O 1
ATOM 1395 N N . LEU A 1 178 ? -35.785 -9.786 33.882 1.00 98.62 178 LEU A N 1
ATOM 1396 C CA . LEU A 1 178 ? -34.616 -8.988 34.227 1.00 98.62 178 LEU A CA 1
ATOM 1397 C C . LEU A 1 178 ? -33.339 -9.814 34.053 1.00 98.62 178 LEU A C 1
ATOM 1399 O O . LEU A 1 178 ? -32.407 -9.334 33.417 1.00 98.62 178 LEU A O 1
ATOM 1403 N N . SER A 1 179 ? -33.325 -11.063 34.528 1.00 98.69 179 SER A N 1
ATOM 1404 C CA . SER A 1 179 ? -32.199 -11.985 34.347 1.00 98.69 179 SER A CA 1
ATOM 1405 C C . SER A 1 179 ? -31.893 -12.241 32.867 1.00 98.69 179 SER A C 1
ATOM 1407 O O . SER A 1 179 ? -30.734 -12.167 32.462 1.00 98.69 179 SER A O 1
ATOM 1409 N N . ASP A 1 180 ? -32.915 -12.475 32.038 1.00 98.75 180 ASP A N 1
ATOM 1410 C CA . ASP A 1 180 ? -32.748 -12.656 30.588 1.00 98.75 180 ASP A CA 1
ATOM 1411 C C . ASP A 1 180 ? -32.186 -11.392 29.915 1.00 98.75 180 ASP A C 1
ATOM 1413 O O . ASP A 1 180 ? -31.339 -11.461 29.019 1.00 98.75 180 ASP A O 1
ATOM 1417 N N . SER A 1 181 ? -32.649 -10.218 30.354 1.00 98.69 181 SER A N 1
ATOM 1418 C CA . SER A 1 181 ? -32.182 -8.930 29.838 1.00 98.69 181 SER A CA 1
ATOM 1419 C C . SER A 1 181 ? -30.730 -8.651 30.233 1.00 98.69 181 SER A C 1
ATOM 1421 O O . SER A 1 181 ? -29.965 -8.202 29.384 1.00 98.69 181 SER A O 1
ATOM 1423 N N . VAL A 1 182 ? -30.336 -8.957 31.475 1.00 98.69 182 VAL A N 1
ATOM 1424 C CA . VAL A 1 182 ? -28.946 -8.848 31.954 1.00 98.69 182 VAL A CA 1
ATOM 1425 C C . VAL A 1 182 ? -28.030 -9.748 31.131 1.00 98.69 182 VAL A C 1
ATOM 1427 O O . VAL A 1 182 ? -27.049 -9.258 30.582 1.00 98.69 182 VAL A O 1
ATOM 1430 N N . TYR A 1 183 ? -28.406 -11.014 30.925 1.00 98.69 183 TYR A N 1
ATOM 1431 C CA . TYR A 1 183 ? -27.635 -11.933 30.083 1.00 98.69 183 TYR A CA 1
ATOM 1432 C C . TYR A 1 183 ? -27.462 -11.409 28.646 1.00 98.69 183 TYR A C 1
ATOM 1434 O O . TYR A 1 183 ? -26.385 -11.502 28.055 1.00 98.69 183 TYR A O 1
ATOM 1442 N N . LYS A 1 184 ? -28.515 -10.818 28.063 1.00 98.81 184 LYS A N 1
ATOM 1443 C CA . LYS A 1 184 ? -28.439 -10.213 26.726 1.00 98.81 184 LYS A CA 1
ATOM 1444 C C . LYS A 1 184 ? -27.517 -8.989 26.689 1.00 98.81 184 LYS A C 1
ATOM 1446 O O . LYS A 1 184 ? -26.828 -8.805 25.689 1.00 98.81 184 LYS A O 1
ATOM 1451 N N . ILE A 1 185 ? -27.518 -8.164 27.736 1.00 98.69 185 ILE A N 1
ATOM 1452 C CA . ILE A 1 185 ? -26.627 -7.003 27.858 1.00 98.69 185 ILE A CA 1
ATOM 1453 C C . ILE A 1 185 ? -25.175 -7.470 27.957 1.00 98.69 185 ILE A C 1
ATOM 1455 O O . ILE A 1 185 ? -24.373 -7.045 27.136 1.00 98.69 185 ILE A O 1
ATOM 1459 N N . GLU A 1 186 ? -24.864 -8.409 28.853 1.00 98.75 186 GLU A N 1
ATOM 1460 C CA . GLU A 1 186 ? -23.508 -8.961 29.016 1.00 98.75 186 GLU A CA 1
ATOM 1461 C C . GLU A 1 186 ? -22.971 -9.556 27.703 1.00 98.75 186 GLU A C 1
ATOM 1463 O O . GLU A 1 186 ? -21.806 -9.369 27.338 1.00 98.75 186 GLU A O 1
ATOM 1468 N N . LYS A 1 187 ? -23.838 -10.236 26.941 1.00 98.75 187 LYS A N 1
ATOM 1469 C CA . LYS A 1 187 ? -23.489 -10.752 25.614 1.00 98.75 187 LYS A CA 1
ATOM 1470 C C . LYS A 1 187 ? -23.159 -9.629 24.622 1.00 98.75 187 LYS A C 1
ATOM 1472 O O . LYS A 1 187 ? -22.161 -9.726 23.917 1.00 98.75 187 LYS A O 1
ATOM 1477 N N . LEU A 1 188 ? -23.982 -8.582 24.557 1.00 98.75 188 LEU A N 1
ATOM 1478 C CA . LEU A 1 188 ? -23.753 -7.440 23.663 1.00 98.75 188 LEU A CA 1
ATOM 1479 C C . LEU A 1 188 ? -22.515 -6.628 24.061 1.00 98.75 188 LEU A C 1
ATOM 1481 O O . LEU A 1 188 ? -21.813 -6.134 23.185 1.00 98.75 188 LEU A O 1
ATOM 1485 N N . GLU A 1 189 ? -22.235 -6.495 25.357 1.00 98.75 189 GLU A N 1
ATOM 1486 C CA . GLU A 1 189 ? -21.009 -5.867 25.860 1.00 98.75 189 GLU A CA 1
ATOM 1487 C C . GLU A 1 189 ? -19.770 -6.661 25.429 1.00 98.75 189 GLU A C 1
ATOM 1489 O O . GLU A 1 189 ? -18.810 -6.069 24.941 1.00 98.75 189 GLU A O 1
ATOM 1494 N N . SER A 1 190 ? -19.833 -7.996 25.496 1.00 98.56 190 SER A N 1
ATOM 1495 C CA . SER A 1 190 ? -18.758 -8.871 25.008 1.00 98.56 190 SER A CA 1
ATOM 1496 C C . SER A 1 190 ? -18.539 -8.725 23.493 1.00 98.56 190 SER A C 1
ATOM 1498 O O . SER A 1 190 ? -17.411 -8.522 23.054 1.00 98.56 190 SER A O 1
ATOM 1500 N N . GLU A 1 191 ? -19.613 -8.751 22.689 1.00 98.75 191 GLU A N 1
ATOM 1501 C CA . GLU A 1 191 ? -19.542 -8.531 21.231 1.00 98.75 191 GLU A CA 1
ATOM 1502 C C . GLU A 1 191 ? -18.995 -7.129 20.889 1.00 98.75 191 GLU A C 1
ATOM 1504 O O . GLU A 1 191 ? -18.226 -6.962 19.941 1.00 98.75 191 GLU A O 1
ATOM 1509 N N . LEU A 1 192 ? -19.360 -6.105 21.669 1.00 98.62 192 LEU A N 1
ATOM 1510 C CA . LEU A 1 192 ? -18.858 -4.742 21.497 1.00 98.62 192 LEU A CA 1
ATOM 1511 C C . LEU A 1 192 ? -17.350 -4.654 21.763 1.00 98.62 192 LEU A C 1
ATOM 1513 O O . LEU A 1 192 ? -16.645 -3.956 21.031 1.00 98.62 192 LEU A O 1
ATOM 1517 N N . ASP A 1 193 ? -16.854 -5.330 22.795 1.00 98.56 193 ASP A N 1
ATOM 1518 C CA . ASP A 1 193 ? -15.429 -5.335 23.121 1.00 98.56 193 ASP A CA 1
ATOM 1519 C C . ASP A 1 193 ? -14.603 -6.108 22.079 1.00 98.56 193 ASP A C 1
ATOM 1521 O O . ASP A 1 193 ? -13.555 -5.610 21.661 1.00 98.56 193 ASP A O 1
ATOM 1525 N N . GLU A 1 194 ? -15.116 -7.226 21.548 1.00 98.69 194 GLU A N 1
ATOM 1526 C CA . GLU A 1 194 ? -14.504 -7.940 20.412 1.00 98.69 194 GLU A CA 1
ATOM 1527 C C . GLU A 1 194 ? -14.390 -7.046 19.163 1.00 98.69 194 GLU A C 1
ATOM 1529 O O . GLU A 1 194 ? -13.346 -6.999 18.503 1.00 98.69 194 GLU A O 1
ATOM 1534 N N . VAL A 1 195 ? -15.443 -6.287 18.838 1.00 98.50 195 VAL A N 1
ATOM 1535 C CA . VAL A 1 195 ? -15.436 -5.361 17.692 1.00 98.50 195 VAL A CA 1
ATOM 1536 C C . VAL A 1 195 ? -14.453 -4.208 17.903 1.00 98.50 195 VAL A C 1
ATOM 1538 O O . VAL A 1 195 ? -13.761 -3.830 16.955 1.00 98.50 195 VAL A O 1
ATOM 1541 N N . LYS A 1 196 ? -14.344 -3.655 19.119 1.00 98.69 196 LYS A N 1
ATOM 1542 C CA . LYS A 1 196 ? -13.347 -2.614 19.434 1.00 98.69 196 LYS A CA 1
ATOM 1543 C C . LYS A 1 196 ? -11.918 -3.125 19.266 1.00 98.69 196 LYS A C 1
ATOM 1545 O O . LYS A 1 196 ? -11.082 -2.398 18.734 1.00 98.69 196 LYS A O 1
ATOM 1550 N N . GLU A 1 197 ? -11.637 -4.355 19.696 1.00 98.56 197 GLU A N 1
ATOM 1551 C CA . GLU A 1 197 ? -10.324 -4.977 19.505 1.00 98.56 197 GLU A CA 1
ATOM 1552 C C . GLU A 1 197 ? -10.012 -5.147 18.010 1.00 98.56 197 GLU A C 1
ATOM 1554 O O . GLU A 1 197 ? -8.955 -4.717 17.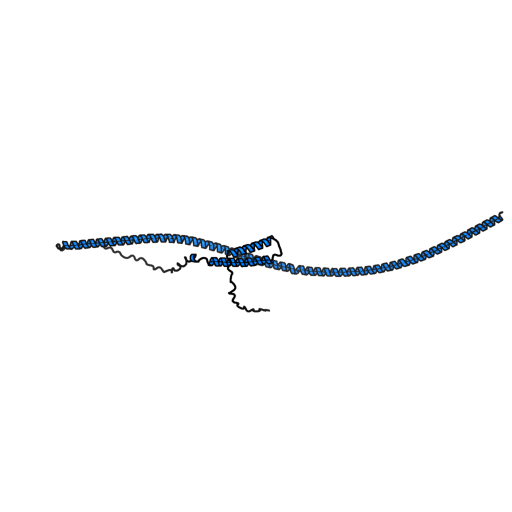543 1.00 98.56 197 GLU A O 1
ATOM 1559 N N . CYS A 1 198 ? -10.963 -5.681 17.235 1.00 98.38 198 CYS A N 1
ATOM 1560 C CA . CYS A 1 198 ? -10.823 -5.823 15.784 1.00 98.38 198 CYS A CA 1
ATOM 1561 C C . CYS A 1 198 ? -10.598 -4.473 15.085 1.00 98.38 198 CYS A C 1
ATOM 1563 O O . CYS A 1 198 ? -9.761 -4.374 14.184 1.00 98.38 198 CYS A O 1
ATOM 1565 N N . LEU A 1 199 ? -11.313 -3.425 15.512 1.00 98.62 199 LEU A N 1
ATOM 1566 C CA . LEU A 1 199 ? -11.138 -2.069 14.998 1.00 98.62 199 LEU A CA 1
ATOM 1567 C C . LEU A 1 199 ? -9.715 -1.563 15.264 1.00 98.62 199 LEU A C 1
ATOM 1569 O O . LEU A 1 199 ? -9.052 -1.135 14.321 1.00 98.62 199 LEU A O 1
ATOM 1573 N N . GLY A 1 200 ? -9.209 -1.700 16.493 1.00 98.50 200 GLY A N 1
ATOM 1574 C CA . GLY A 1 200 ? -7.847 -1.283 16.842 1.00 98.50 200 GLY A CA 1
ATOM 1575 C C . GLY A 1 200 ? -6.762 -2.000 16.028 1.00 98.50 200 GLY A C 1
ATOM 1576 O O . GLY A 1 200 ? -5.794 -1.374 15.594 1.00 98.50 200 GLY A O 1
ATOM 1577 N N . VAL A 1 201 ? -6.939 -3.297 15.743 1.00 98.56 201 VAL A N 1
ATOM 1578 C CA . VAL A 1 201 ? -6.042 -4.045 14.842 1.00 98.56 201 VAL A CA 1
ATOM 1579 C C . VAL A 1 201 ? -6.093 -3.481 13.418 1.00 98.56 201 VAL A C 1
ATOM 1581 O O . VAL A 1 201 ? -5.045 -3.257 12.810 1.00 98.56 201 VAL A O 1
ATOM 1584 N N . SER A 1 202 ? -7.293 -3.203 12.897 1.00 98.31 202 SER A N 1
ATOM 1585 C CA . SER A 1 202 ? -7.457 -2.644 11.548 1.00 98.31 202 SER A CA 1
ATOM 1586 C C . SER A 1 202 ? -6.874 -1.228 11.412 1.00 98.31 202 SER A C 1
ATOM 1588 O O . SER A 1 202 ? -6.234 -0.920 10.408 1.00 98.31 202 SER A O 1
ATOM 1590 N N . GLU A 1 203 ? -7.001 -0.381 12.439 1.00 98.69 203 GLU A N 1
ATOM 1591 C CA . GLU A 1 203 ? -6.412 0.965 12.474 1.00 98.69 203 GLU A CA 1
ATOM 1592 C C . GLU A 1 203 ? -4.875 0.917 12.457 1.00 98.69 203 GLU A C 1
ATOM 1594 O O . GLU A 1 203 ? -4.223 1.714 11.768 1.00 98.69 203 GLU A O 1
ATOM 1599 N N . ALA A 1 204 ? -4.278 -0.052 13.161 1.00 98.56 204 ALA A N 1
ATOM 1600 C CA . ALA A 1 204 ? -2.836 -0.282 13.134 1.00 98.56 204 ALA A CA 1
ATOM 1601 C C . ALA A 1 204 ? -2.346 -0.759 11.753 1.00 98.56 204 ALA A C 1
ATOM 1603 O O . ALA A 1 204 ? -1.299 -0.310 11.278 1.00 98.56 204 ALA A O 1
ATOM 1604 N N . GLU A 1 205 ? -3.103 -1.628 11.075 1.00 98.62 205 GLU A N 1
ATOM 1605 C CA . GLU A 1 205 ? -2.786 -2.079 9.714 1.00 98.62 205 GLU A CA 1
ATOM 1606 C C . GLU A 1 205 ? -2.871 -0.933 8.696 1.00 98.62 205 GLU A C 1
ATOM 1608 O O . GLU A 1 205 ? -1.948 -0.750 7.898 1.00 98.62 205 GLU A O 1
ATOM 1613 N N . VAL A 1 206 ? -3.923 -0.110 8.763 1.00 98.50 206 VAL A N 1
ATOM 1614 C CA . VAL A 1 206 ? -4.070 1.086 7.917 1.00 98.50 206 VAL A CA 1
ATOM 1615 C C . VAL A 1 206 ? -2.907 2.054 8.134 1.00 98.50 206 VAL A C 1
ATOM 1617 O O . VAL A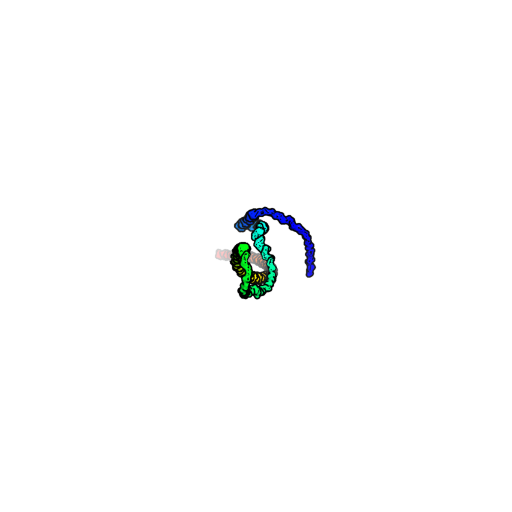 1 206 ? -2.330 2.541 7.160 1.00 98.50 206 VAL A O 1
ATOM 1620 N N . SER A 1 207 ? -2.506 2.286 9.388 1.00 98.62 207 SER A N 1
ATOM 1621 C CA . SER A 1 207 ? -1.359 3.143 9.718 1.00 98.62 207 SER A CA 1
ATOM 1622 C C . SER A 1 207 ? -0.057 2.617 9.099 1.00 98.62 207 SER A C 1
ATOM 1624 O O . SER A 1 207 ? 0.690 3.380 8.484 1.00 98.62 207 SER A O 1
ATOM 1626 N N . LYS A 1 208 ? 0.182 1.300 9.172 1.00 98.75 208 LYS A N 1
ATOM 1627 C CA . LYS A 1 208 ? 1.346 0.645 8.556 1.00 98.75 208 LYS A CA 1
ATOM 1628 C C . LYS A 1 208 ? 1.334 0.742 7.027 1.00 98.75 208 LYS A C 1
ATOM 1630 O O . LYS A 1 208 ? 2.363 1.027 6.417 1.00 98.75 208 LYS A O 1
ATOM 1635 N N . LEU A 1 209 ? 0.183 0.523 6.389 1.00 98.69 209 LEU A N 1
ATOM 1636 C CA . LEU A 1 209 ? 0.044 0.668 4.935 1.00 98.69 209 LEU A CA 1
ATOM 1637 C C . LEU A 1 209 ? 0.276 2.116 4.485 1.00 98.69 209 LEU A C 1
ATOM 1639 O O . LEU A 1 209 ? 0.890 2.345 3.443 1.00 98.69 209 LEU A O 1
ATOM 1643 N N . MET A 1 210 ? -0.176 3.091 5.275 1.00 98.38 210 MET A N 1
ATOM 1644 C CA . MET A 1 210 ? 0.042 4.510 5.003 1.00 98.38 210 MET A CA 1
ATOM 1645 C C . MET A 1 210 ? 1.529 4.888 5.086 1.00 98.38 210 MET A C 1
ATOM 1647 O O . MET A 1 210 ? 2.020 5.617 4.221 1.00 98.38 210 MET A O 1
ATOM 1651 N N . GLU A 1 211 ? 2.261 4.341 6.060 1.00 98.62 211 GLU A N 1
ATOM 1652 C CA . GLU A 1 211 ? 3.717 4.486 6.170 1.00 98.62 211 GLU A CA 1
ATOM 1653 C C . GLU A 1 211 ? 4.433 3.896 4.943 1.00 98.62 211 GLU A C 1
ATOM 1655 O O . GLU A 1 211 ? 5.177 4.612 4.269 1.00 98.62 211 GLU A O 1
ATOM 1660 N N . MET A 1 212 ? 4.125 2.649 4.569 1.00 98.56 212 MET A N 1
ATOM 1661 C CA . MET A 1 212 ? 4.703 1.991 3.385 1.00 98.56 212 MET A CA 1
ATOM 1662 C C . MET A 1 212 ? 4.414 2.754 2.083 1.00 98.56 212 MET A C 1
ATOM 1664 O O . MET A 1 212 ? 5.275 2.861 1.208 1.00 98.56 212 MET A O 1
ATOM 1668 N N . LEU A 1 213 ? 3.208 3.314 1.938 1.00 98.38 213 LEU A N 1
ATOM 1669 C CA . LEU A 1 213 ? 2.849 4.139 0.783 1.00 98.38 213 LEU A CA 1
ATOM 1670 C C . LEU A 1 213 ? 3.696 5.414 0.734 1.00 98.38 213 LEU A C 1
ATOM 1672 O O . LEU A 1 213 ? 4.154 5.808 -0.341 1.00 98.38 213 LEU A O 1
ATOM 1676 N N . SER A 1 214 ? 3.914 6.055 1.885 1.00 98.19 214 SER A N 1
ATOM 1677 C CA . SER A 1 214 ? 4.748 7.254 1.982 1.00 98.19 214 SER A CA 1
ATOM 1678 C C . SER A 1 214 ? 6.212 6.964 1.631 1.00 98.19 214 SER A C 1
ATOM 1680 O O . SER A 1 214 ? 6.818 7.723 0.871 1.00 98.19 214 SER A O 1
ATOM 1682 N N . GLU A 1 215 ? 6.751 5.830 2.085 1.00 98.38 215 GLU A N 1
ATOM 1683 C CA . GLU A 1 215 ? 8.102 5.370 1.760 1.00 98.38 215 GLU A CA 1
ATOM 1684 C C . GLU A 1 215 ? 8.243 5.089 0.259 1.00 98.38 215 GLU A C 1
ATOM 1686 O O . GLU A 1 215 ? 9.112 5.665 -0.396 1.00 98.38 215 GLU A O 1
ATOM 1691 N N . CYS A 1 216 ? 7.316 4.323 -0.324 1.00 97.69 216 CYS A N 1
ATOM 1692 C CA . CYS A 1 216 ? 7.298 4.033 -1.759 1.00 97.69 216 CYS A CA 1
ATOM 1693 C C . CYS A 1 216 ? 7.197 5.310 -2.611 1.00 97.69 216 CYS A C 1
ATOM 1695 O O . CYS A 1 216 ? 7.869 5.446 -3.637 1.00 97.69 216 CYS A O 1
ATOM 1697 N N . LYS A 1 217 ? 6.387 6.288 -2.184 1.00 97.56 217 LYS A N 1
ATOM 1698 C CA . LYS A 1 217 ? 6.286 7.589 -2.859 1.00 97.56 217 LYS A CA 1
ATOM 1699 C C . LYS A 1 217 ? 7.621 8.340 -2.824 1.00 97.56 217 LYS A C 1
ATOM 1701 O O . LYS A 1 217 ? 8.010 8.905 -3.845 1.00 97.56 217 LYS A O 1
ATOM 1706 N N . ASN A 1 218 ? 8.322 8.307 -1.691 1.00 96.00 218 ASN A N 1
ATOM 1707 C CA . ASN A 1 218 ? 9.635 8.930 -1.536 1.00 96.00 218 ASN A CA 1
ATOM 1708 C C . ASN A 1 218 ? 10.705 8.239 -2.400 1.00 96.00 218 ASN A C 1
ATOM 1710 O O . ASN A 1 218 ? 11.489 8.917 -3.067 1.00 96.00 218 ASN A O 1
ATOM 1714 N N . GLU A 1 219 ? 10.727 6.906 -2.443 1.00 94.62 219 GLU A N 1
ATOM 1715 C CA . GLU A 1 219 ? 11.620 6.143 -3.327 1.00 94.62 219 GLU A CA 1
ATOM 1716 C C . GLU A 1 219 ? 11.349 6.446 -4.801 1.00 94.62 219 GLU A C 1
ATOM 1718 O O . GLU A 1 219 ? 12.277 6.727 -5.559 1.00 94.62 219 GLU A O 1
ATOM 1723 N N . LYS A 1 220 ? 10.071 6.478 -5.199 1.00 94.00 220 LYS A N 1
ATOM 1724 C CA . LYS A 1 220 ? 9.671 6.855 -6.555 1.00 94.00 220 LYS A CA 1
ATOM 1725 C C . LYS A 1 220 ? 10.157 8.258 -6.912 1.00 94.00 220 LYS A C 1
ATOM 1727 O O . LYS A 1 220 ? 10.673 8.433 -8.012 1.00 94.00 220 LYS A O 1
ATOM 1732 N N . SER A 1 221 ? 10.020 9.238 -6.013 1.00 92.00 221 SER A N 1
ATOM 1733 C CA . SER A 1 221 ? 10.529 10.589 -6.276 1.00 92.00 221 SER A CA 1
ATOM 1734 C C . SER A 1 221 ? 12.047 10.612 -6.443 1.00 92.00 221 SER A C 1
ATOM 1736 O O . SER A 1 221 ? 12.512 11.192 -7.415 1.00 92.00 221 SER A O 1
ATOM 1738 N N . LYS A 1 222 ? 12.806 9.906 -5.591 1.00 90.50 222 LYS A N 1
ATOM 1739 C CA . LYS A 1 222 ? 14.274 9.820 -5.703 1.00 90.50 222 LYS A CA 1
ATOM 1740 C C . LYS A 1 222 ? 14.718 9.197 -7.028 1.00 90.50 222 LYS A C 1
ATOM 1742 O O . LYS A 1 222 ? 15.645 9.682 -7.665 1.00 90.50 222 LYS A O 1
ATOM 1747 N N . LEU A 1 223 ? 14.041 8.131 -7.463 1.00 87.75 223 LEU A N 1
ATOM 1748 C CA . LEU A 1 223 ? 14.336 7.479 -8.742 1.00 87.75 223 LEU A CA 1
ATOM 1749 C C . LEU A 1 223 ? 13.992 8.358 -9.950 1.00 87.75 223 LEU A C 1
ATOM 1751 O O . LEU A 1 223 ? 14.637 8.233 -10.988 1.00 87.75 2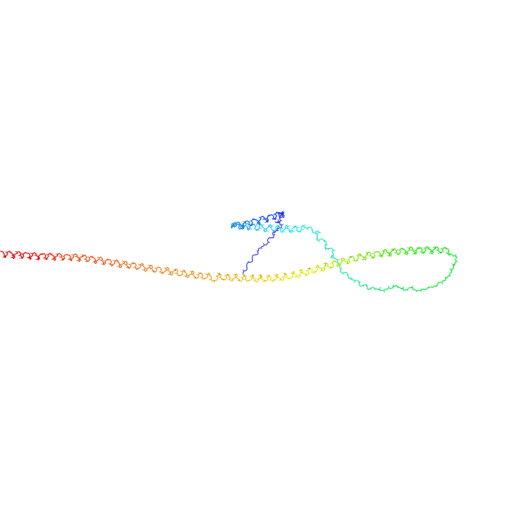23 LEU A O 1
ATOM 1755 N N . GLN A 1 224 ? 12.975 9.216 -9.833 1.00 87.62 224 GLN A N 1
ATOM 1756 C CA . GLN A 1 224 ? 12.590 10.131 -10.905 1.00 87.62 224 GLN A CA 1
ATOM 1757 C C . GLN A 1 224 ? 13.540 11.324 -11.027 1.00 87.62 224 GLN A C 1
ATOM 1759 O O . GLN A 1 224 ? 13.835 11.710 -12.151 1.00 87.62 224 GLN A O 1
ATOM 1764 N N . THR A 1 225 ? 14.021 11.889 -9.917 1.00 85.19 225 THR A N 1
ATOM 1765 C CA . THR A 1 225 ? 14.794 13.140 -9.948 1.00 85.19 225 THR A CA 1
ATOM 1766 C C . THR A 1 225 ? 16.289 12.937 -10.161 1.00 85.19 225 THR A C 1
ATOM 1768 O O . THR A 1 225 ? 16.892 13.682 -10.923 1.00 85.19 225 THR A O 1
ATOM 1771 N N . ASP A 1 226 ? 16.908 11.937 -9.529 1.00 75.81 226 ASP A N 1
ATOM 1772 C CA . ASP A 1 226 ? 18.357 12.039 -9.278 1.00 75.81 226 ASP A CA 1
ATOM 1773 C C . ASP A 1 226 ? 19.241 11.369 -10.339 1.00 75.81 226 ASP A C 1
ATOM 1775 O O . ASP A 1 226 ? 20.452 11.546 -10.326 1.00 75.81 226 ASP A O 1
ATOM 1779 N N . ASN A 1 227 ? 18.682 10.561 -11.243 1.00 78.62 227 ASN A N 1
ATOM 1780 C CA . ASN A 1 227 ? 19.508 9.790 -12.184 1.00 78.62 227 ASN A CA 1
ATOM 1781 C C . ASN A 1 227 ? 19.075 9.932 -13.642 1.00 78.62 227 ASN A C 1
ATOM 1783 O O . ASN A 1 227 ? 19.911 9.888 -14.538 1.00 78.62 227 ASN A O 1
ATOM 1787 N N . ALA A 1 228 ? 17.776 10.088 -13.906 1.00 86.69 228 ALA A N 1
ATOM 1788 C CA . ALA A 1 228 ? 17.289 10.185 -15.276 1.00 86.69 228 ALA A CA 1
ATOM 1789 C C . ALA A 1 228 ? 17.627 11.545 -15.900 1.00 86.69 228 ALA A C 1
ATOM 1791 O O . ALA A 1 228 ? 18.136 11.579 -17.020 1.00 86.69 228 ALA A O 1
ATOM 1792 N N . ASP A 1 229 ? 17.389 12.637 -15.173 1.00 89.00 229 ASP A N 1
ATOM 1793 C CA . ASP A 1 229 ? 17.592 13.995 -15.684 1.00 89.00 229 ASP A CA 1
ATOM 1794 C C . ASP A 1 229 ? 19.084 14.315 -15.849 1.00 89.00 229 ASP A C 1
ATOM 1796 O O . ASP A 1 229 ? 19.499 14.723 -16.933 1.00 89.00 229 ASP A O 1
ATOM 1800 N N . ASP A 1 230 ? 19.913 14.000 -14.847 1.00 88.56 230 ASP A N 1
ATOM 1801 C CA . ASP A 1 230 ? 21.371 14.174 -14.919 1.00 88.56 230 ASP A CA 1
ATOM 1802 C C . ASP A 1 230 ? 22.001 13.343 -16.052 1.00 88.56 230 ASP A C 1
ATOM 1804 O O . ASP A 1 230 ? 22.864 13.831 -16.790 1.00 88.56 230 ASP A O 1
ATOM 1808 N N . LEU A 1 231 ? 21.553 12.094 -16.245 1.00 91.12 231 LEU A N 1
ATOM 1809 C CA . LEU A 1 231 ? 22.019 11.252 -17.350 1.00 91.12 231 LEU A CA 1
ATOM 1810 C C . LEU A 1 231 ? 21.546 11.788 -18.706 1.00 91.12 231 LEU A C 1
ATOM 1812 O O . LEU A 1 231 ? 22.317 11.776 -19.665 1.00 91.12 231 LEU A O 1
ATOM 1816 N N . LEU A 1 232 ? 20.302 12.263 -18.806 1.00 92.56 232 LEU A N 1
ATOM 1817 C CA . LEU A 1 232 ? 19.775 12.870 -20.029 1.00 92.56 232 LEU A CA 1
ATOM 1818 C C . LEU A 1 232 ? 20.536 14.139 -20.395 1.00 92.56 232 LEU A C 1
ATOM 1820 O O . LEU A 1 232 ? 20.870 14.321 -21.566 1.00 92.56 232 LEU A O 1
ATOM 1824 N N . ASP A 1 233 ? 20.838 14.994 -19.423 1.00 93.94 233 ASP A N 1
ATOM 1825 C CA . ASP A 1 233 ? 21.612 16.209 -19.653 1.00 93.94 233 ASP A CA 1
ATOM 1826 C C . ASP A 1 233 ? 23.071 15.892 -19.997 1.00 93.94 233 ASP A C 1
ATOM 1828 O O . ASP A 1 233 ? 23.620 16.497 -20.923 1.00 93.94 233 ASP A O 1
ATOM 1832 N N . SER A 1 234 ? 23.671 14.880 -19.360 1.00 95.81 234 SER A N 1
ATOM 1833 C CA . SER A 1 234 ? 24.997 14.367 -19.722 1.00 95.81 234 SER A CA 1
ATOM 1834 C C . SER A 1 234 ? 25.039 13.834 -21.161 1.00 95.81 234 SER A C 1
ATOM 1836 O O . SER A 1 234 ? 25.887 14.253 -21.950 1.00 95.81 234 SER A O 1
ATOM 1838 N N . LEU A 1 235 ? 24.082 12.985 -21.550 1.00 97.31 235 LEU A N 1
ATOM 1839 C CA . LEU A 1 235 ? 23.980 12.443 -22.910 1.00 97.31 235 LEU A CA 1
ATOM 1840 C C . LEU A 1 235 ? 23.674 13.531 -23.942 1.00 97.31 235 LEU A C 1
ATOM 1842 O O . LEU A 1 235 ? 24.215 13.511 -25.046 1.00 97.31 235 LEU A O 1
ATOM 1846 N N . ARG A 1 236 ? 22.831 14.509 -23.599 1.00 98.00 236 ARG A N 1
ATOM 1847 C CA . ARG A 1 236 ? 22.529 15.662 -24.458 1.00 98.00 236 ARG A CA 1
ATOM 1848 C C . ARG A 1 236 ? 23.771 16.529 -24.669 1.00 98.00 236 ARG A C 1
ATOM 1850 O O . ARG A 1 236 ? 23.980 17.014 -25.783 1.00 98.00 236 ARG A O 1
ATOM 1857 N N . ALA A 1 237 ? 24.594 16.711 -23.637 1.00 97.69 237 ALA A N 1
ATOM 1858 C CA . ALA A 1 237 ? 25.876 17.399 -23.744 1.00 97.69 237 ALA A CA 1
ATOM 1859 C C . ALA A 1 237 ? 26.876 16.612 -24.609 1.00 97.69 237 ALA A C 1
ATOM 1861 O O . ALA A 1 237 ? 27.507 17.206 -25.484 1.00 97.69 237 ALA A O 1
ATOM 1862 N N . GLU A 1 238 ? 26.975 15.288 -24.435 1.00 98.25 238 GLU A N 1
ATOM 1863 C CA . GLU A 1 238 ? 27.820 14.433 -25.281 1.00 98.25 238 GLU A CA 1
ATOM 1864 C C . GLU A 1 238 ? 27.376 14.484 -26.751 1.00 98.25 238 GLU A C 1
ATOM 1866 O O . GLU A 1 238 ? 28.210 14.664 -27.637 1.00 98.25 238 GLU A O 1
ATOM 1871 N N . LEU A 1 239 ? 26.068 14.399 -27.020 1.00 98.06 239 LEU A N 1
ATOM 1872 C CA . LEU A 1 239 ? 25.517 14.478 -28.374 1.00 98.06 239 LEU A CA 1
ATOM 1873 C C . LEU A 1 239 ? 25.865 15.819 -29.025 1.00 98.06 239 LEU A C 1
ATOM 1875 O O . LEU A 1 239 ? 26.400 15.829 -30.129 1.00 98.06 239 LEU A O 1
ATOM 1879 N N . ARG A 1 240 ? 25.668 16.945 -28.322 1.00 98.31 240 ARG A N 1
ATOM 1880 C CA . ARG A 1 240 ? 26.095 18.267 -28.819 1.00 98.31 240 ARG A CA 1
ATOM 1881 C C . ARG A 1 240 ? 27.597 18.331 -29.091 1.00 98.31 240 ARG A C 1
ATOM 1883 O O . ARG A 1 240 ? 28.001 18.914 -30.089 1.00 98.31 240 ARG A O 1
ATOM 1890 N N . SER A 1 241 ? 28.419 17.735 -28.227 1.00 98.19 241 SER A N 1
ATOM 1891 C CA . SER A 1 241 ? 29.867 17.676 -28.442 1.00 98.19 241 SER A CA 1
ATOM 1892 C C . SER A 1 241 ? 30.228 16.881 -29.698 1.00 98.19 241 SER A C 1
ATOM 1894 O O . SER A 1 241 ? 31.143 17.280 -30.416 1.00 98.19 241 SER A O 1
ATOM 1896 N N . ARG A 1 242 ? 29.538 15.764 -29.967 1.00 98.50 242 ARG A N 1
ATOM 1897 C CA . ARG A 1 242 ? 29.753 14.967 -31.182 1.00 98.50 242 ARG A CA 1
ATOM 1898 C C . ARG A 1 242 ? 29.258 15.678 -32.436 1.00 98.50 242 ARG A C 1
ATOM 1900 O O . ARG A 1 242 ? 29.943 15.605 -33.445 1.00 98.50 242 ARG A O 1
ATOM 1907 N N . GLU A 1 243 ? 28.133 16.384 -32.365 1.00 98.62 243 GLU A N 1
ATOM 1908 C CA . GLU A 1 243 ? 27.614 17.183 -33.483 1.00 98.62 243 GLU A CA 1
ATOM 1909 C C . GLU A 1 243 ? 28.637 18.243 -33.914 1.00 98.62 243 GLU A C 1
ATOM 1911 O O . GLU A 1 243 ? 29.020 18.298 -35.077 1.00 98.62 243 GLU A O 1
ATOM 1916 N N . ILE A 1 244 ? 29.193 18.991 -32.951 1.00 98.25 244 ILE A N 1
ATOM 1917 C CA . ILE A 1 244 ? 30.255 19.979 -33.208 1.00 98.25 244 ILE A CA 1
ATOM 1918 C C . ILE A 1 244 ? 31.490 19.316 -33.841 1.00 98.25 244 ILE A C 1
ATOM 1920 O O . ILE A 1 244 ? 32.110 19.877 -34.742 1.00 98.25 244 ILE A O 1
ATOM 1924 N N . GLN A 1 245 ? 31.872 18.123 -33.375 1.00 98.50 245 GLN A N 1
ATOM 1925 C CA . GLN A 1 245 ? 33.001 17.387 -33.947 1.00 98.50 245 GLN A CA 1
ATOM 1926 C C . GLN A 1 245 ? 32.730 16.956 -35.397 1.00 98.50 245 GLN A C 1
ATOM 1928 O O . GLN A 1 245 ? 33.636 17.022 -36.227 1.00 98.50 245 GLN A O 1
ATOM 1933 N N . ILE A 1 246 ? 31.503 16.526 -35.703 1.00 98.25 246 ILE A N 1
ATOM 1934 C CA . ILE A 1 246 ? 31.081 16.163 -37.060 1.00 98.25 246 ILE A CA 1
ATOM 1935 C C . ILE A 1 246 ? 31.139 17.392 -37.969 1.00 98.25 246 ILE A C 1
ATOM 1937 O O . ILE A 1 246 ? 31.795 17.318 -39.003 1.00 98.25 246 ILE A O 1
ATOM 1941 N N . GLU A 1 247 ? 30.573 18.529 -37.554 1.00 98.19 247 GLU A N 1
ATOM 1942 C CA . GLU A 1 247 ? 30.623 19.788 -38.316 1.00 98.19 247 GLU A CA 1
ATOM 1943 C C . GLU A 1 247 ? 32.071 20.199 -38.645 1.00 98.19 247 GLU A C 1
ATOM 1945 O O . GLU A 1 247 ? 32.387 20.539 -39.785 1.00 98.19 247 GLU A O 1
ATOM 1950 N N . GLN A 1 248 ? 32.989 20.097 -37.675 1.00 98.19 248 GLN A N 1
ATOM 1951 C CA . GLN A 1 248 ? 34.415 20.383 -37.889 1.00 98.19 248 GLN A CA 1
ATOM 1952 C C . GLN A 1 248 ? 35.067 19.426 -38.896 1.00 98.19 248 GLN A C 1
ATOM 1954 O O . GLN A 1 248 ? 35.890 19.840 -39.717 1.00 98.19 248 GLN A O 1
ATOM 1959 N N . MET A 1 249 ? 34.727 18.136 -38.835 1.00 98.25 249 MET A N 1
ATOM 1960 C CA . MET A 1 249 ? 35.232 17.143 -39.783 1.00 98.25 249 MET A CA 1
ATOM 1961 C C . MET A 1 249 ? 34.672 17.361 -41.191 1.00 98.25 249 MET A C 1
ATOM 1963 O O . MET A 1 249 ? 35.413 17.222 -42.162 1.00 98.25 249 MET A O 1
ATOM 1967 N N . GLU A 1 250 ? 33.395 17.721 -41.314 1.00 98.25 250 GLU A N 1
ATOM 1968 C CA . GLU A 1 250 ? 32.761 18.072 -42.587 1.00 98.25 250 GLU A CA 1
ATOM 1969 C C . GLU A 1 250 ? 33.388 19.328 -43.196 1.00 98.25 250 GLU A C 1
ATOM 1971 O O . GLU A 1 250 ? 33.692 19.349 -44.390 1.00 98.25 250 GLU A O 1
ATOM 1976 N N . GLU A 1 251 ? 33.662 20.352 -42.384 1.00 97.88 251 GLU A N 1
ATOM 1977 C CA . GLU A 1 251 ? 34.378 21.549 -42.825 1.00 97.88 251 GLU A CA 1
ATOM 1978 C C . GLU A 1 251 ? 35.780 21.198 -43.345 1.00 97.88 251 GLU A C 1
ATOM 1980 O O . GLU A 1 251 ? 36.157 21.615 -44.442 1.00 97.88 251 GLU A O 1
ATOM 1985 N N . TYR A 1 252 ? 36.530 20.370 -42.609 1.00 97.75 252 TYR A N 1
ATOM 1986 C CA . TYR A 1 252 ? 37.847 19.896 -43.037 1.00 97.75 252 TYR A CA 1
ATOM 1987 C C . TYR A 1 252 ? 37.785 19.109 -44.357 1.00 97.75 252 TYR A C 1
ATOM 1989 O O . TYR A 1 252 ? 38.576 19.362 -45.267 1.00 97.75 252 TYR A O 1
ATOM 1997 N N . LEU A 1 253 ? 36.828 18.184 -44.497 1.00 97.75 253 LEU A N 1
ATOM 1998 C CA . LEU A 1 253 ? 36.629 17.419 -45.731 1.00 97.75 253 LEU A CA 1
ATOM 1999 C C . LEU A 1 253 ? 36.302 18.332 -46.918 1.00 97.75 253 LEU A C 1
ATOM 2001 O O . LEU A 1 253 ? 36.885 18.166 -47.988 1.00 97.75 253 LEU A O 1
ATOM 2005 N N . ASN A 1 254 ? 35.432 19.326 -46.726 1.00 97.00 254 ASN A N 1
ATOM 2006 C CA . ASN A 1 254 ? 35.093 20.303 -47.761 1.00 97.00 254 ASN A CA 1
ATOM 2007 C C . ASN A 1 254 ? 36.306 21.148 -48.182 1.00 97.00 254 ASN A C 1
ATOM 2009 O O . ASN A 1 254 ? 36.495 21.398 -49.372 1.00 97.00 254 ASN A O 1
ATOM 2013 N N . GLN A 1 255 ? 37.161 21.554 -47.236 1.00 96.56 255 GLN A N 1
ATOM 2014 C CA . GLN A 1 255 ? 38.405 22.269 -47.545 1.00 96.56 255 GLN A CA 1
ATOM 2015 C C . GLN A 1 255 ? 39.356 21.411 -48.394 1.00 96.56 255 GLN A C 1
ATOM 2017 O O . GLN A 1 255 ? 39.878 21.889 -49.402 1.00 96.56 255 GLN A O 1
ATOM 2022 N N . VAL A 1 256 ? 39.549 20.139 -48.025 1.00 95.88 256 VAL A N 1
ATOM 2023 C CA . VAL A 1 256 ? 40.401 19.198 -48.774 1.00 95.88 256 VAL A CA 1
ATOM 2024 C C . VAL A 1 256 ? 39.841 18.928 -50.173 1.00 95.88 256 VAL A C 1
ATOM 2026 O O . VAL A 1 256 ? 40.600 18.928 -51.140 1.00 95.88 256 VAL A O 1
ATOM 2029 N N . LEU A 1 257 ? 38.524 18.741 -50.306 1.00 95.44 257 LEU A N 1
ATOM 2030 C CA . LEU A 1 257 ? 37.873 18.549 -51.606 1.00 95.44 257 LEU A CA 1
ATOM 2031 C C . LEU A 1 257 ? 38.060 19.765 -52.520 1.00 95.44 257 LEU A C 1
ATOM 2033 O O . LEU A 1 257 ? 38.492 19.594 -53.657 1.00 95.44 257 LEU A O 1
ATOM 2037 N N . CYS A 1 258 ? 37.829 20.982 -52.017 1.00 94.56 258 CYS A N 1
ATOM 2038 C CA . CYS A 1 258 ? 38.062 22.211 -52.779 1.00 94.56 258 CYS A CA 1
ATOM 2039 C C . CYS A 1 258 ? 39.519 22.336 -53.250 1.00 94.56 258 CYS A C 1
ATOM 2041 O O . CYS A 1 258 ? 39.758 22.671 -54.409 1.00 94.56 258 CYS A O 1
ATOM 2043 N N . LEU A 1 259 ? 40.497 22.052 -52.380 1.00 94.12 259 LEU A N 1
ATOM 2044 C CA . LEU A 1 259 ? 41.916 22.093 -52.752 1.00 94.12 259 LEU A CA 1
ATOM 2045 C C . LEU A 1 259 ? 42.233 21.081 -53.858 1.00 94.12 259 LEU A C 1
ATOM 2047 O O . LEU A 1 259 ? 42.774 21.468 -54.894 1.00 94.12 259 LEU A O 1
ATO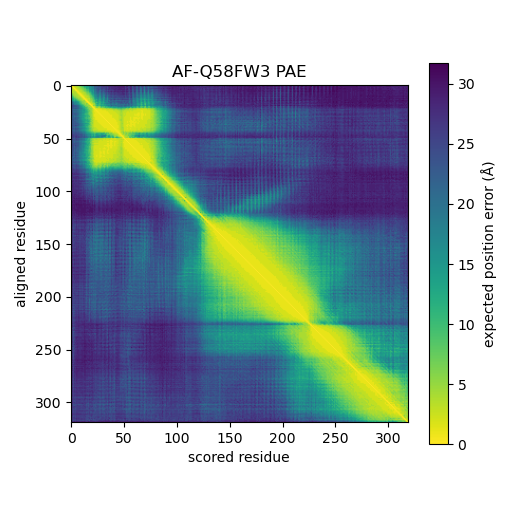M 2051 N N . ASN A 1 260 ? 41.819 19.824 -53.688 1.00 93.62 260 ASN A N 1
ATOM 2052 C CA . ASN A 1 260 ? 42.064 18.769 -54.670 1.00 93.62 260 ASN A CA 1
ATOM 2053 C C . ASN A 1 260 ? 41.395 19.068 -56.019 1.00 93.62 260 ASN A C 1
ATOM 2055 O O . ASN A 1 260 ? 42.006 18.862 -57.063 1.00 93.62 260 ASN A O 1
ATOM 2059 N N . GLU A 1 261 ? 40.165 19.589 -56.029 1.00 93.19 261 GLU A N 1
ATOM 2060 C CA . GLU A 1 261 ? 39.494 19.990 -57.270 1.00 93.19 261 GLU A CA 1
ATOM 2061 C C . GLU A 1 261 ? 40.248 21.113 -57.989 1.00 93.19 261 GLU A C 1
ATOM 2063 O O . GLU A 1 261 ? 40.374 21.082 -59.216 1.00 93.19 261 GLU A O 1
ATOM 2068 N N . THR A 1 262 ? 40.783 22.093 -57.250 1.00 91.62 262 THR A N 1
ATOM 2069 C CA . THR A 1 262 ? 41.593 23.163 -57.851 1.00 91.62 262 THR A CA 1
ATOM 2070 C C . THR A 1 262 ? 42.928 22.658 -58.389 1.00 91.62 262 THR A C 1
ATOM 2072 O O . THR A 1 262 ? 43.320 23.062 -59.484 1.00 91.62 262 THR A O 1
ATOM 2075 N N . GLU A 1 263 ? 43.588 21.746 -57.673 1.00 91.44 263 GLU A N 1
ATOM 2076 C CA . GLU A 1 263 ? 44.860 21.150 -58.081 1.00 91.44 263 GLU A CA 1
ATOM 2077 C C . GLU A 1 263 ? 44.675 20.285 -59.332 1.00 91.44 263 GLU A C 1
ATOM 2079 O O . GLU A 1 263 ? 45.305 20.563 -60.352 1.00 91.44 263 GLU A O 1
ATOM 2084 N N . ILE A 1 264 ? 43.709 19.357 -59.323 1.00 92.00 264 ILE A N 1
ATOM 2085 C CA . ILE A 1 264 ? 43.380 18.497 -60.473 1.00 92.00 264 ILE A CA 1
ATOM 2086 C C . ILE A 1 264 ? 42.967 19.336 -61.685 1.00 92.00 264 ILE A C 1
ATOM 2088 O O . ILE A 1 264 ? 43.352 19.034 -62.814 1.00 92.00 264 ILE A O 1
ATOM 2092 N N . LYS A 1 265 ? 42.193 20.411 -61.488 1.00 91.62 265 LYS A N 1
ATOM 2093 C CA . LYS A 1 265 ? 41.813 21.309 -62.587 1.00 91.62 265 LYS A CA 1
ATOM 2094 C C . LYS A 1 265 ? 43.022 22.049 -63.157 1.00 91.62 265 LYS A C 1
ATOM 2096 O O . LYS A 1 265 ? 43.097 22.219 -64.371 1.00 91.62 265 LYS A O 1
ATOM 2101 N N . SER A 1 266 ? 43.953 22.479 -62.306 1.00 90.31 266 SER A N 1
ATOM 2102 C CA . SER A 1 266 ? 45.181 23.140 -62.752 1.00 90.31 266 SER A CA 1
ATOM 2103 C C . SER A 1 266 ? 46.106 22.186 -63.512 1.00 90.31 266 SER A C 1
ATOM 2105 O O . SER A 1 266 ? 46.569 22.543 -64.592 1.00 90.31 266 SER A O 1
ATOM 2107 N N . GLU A 1 267 ? 46.284 20.959 -63.013 1.00 89.94 267 GLU A N 1
ATOM 2108 C CA . GLU A 1 267 ? 47.088 19.911 -63.647 1.00 89.94 267 GLU A CA 1
ATOM 2109 C C . GLU A 1 267 ? 46.475 19.492 -64.993 1.00 89.94 267 GLU A C 1
ATOM 2111 O O . GLU A 1 267 ? 47.158 19.458 -66.016 1.00 89.94 267 GLU A O 1
ATOM 2116 N N . SER A 1 268 ? 45.152 19.310 -65.035 1.00 91.88 268 SER A N 1
ATOM 2117 C CA . SER A 1 268 ? 44.403 19.000 -66.259 1.00 91.88 268 SER A CA 1
ATOM 2118 C C . SER A 1 268 ? 44.519 20.098 -67.323 1.00 91.88 268 SER A C 1
ATOM 2120 O O . SER A 1 268 ? 44.692 19.799 -68.506 1.00 91.88 268 SER A O 1
ATOM 2122 N N . GLU A 1 269 ? 44.480 21.378 -66.934 1.00 92.88 269 GLU A N 1
ATOM 2123 C CA . GLU A 1 269 ? 44.678 22.490 -67.872 1.00 92.88 269 GLU A CA 1
ATOM 2124 C C . GLU A 1 269 ? 46.124 22.525 -68.396 1.00 92.88 269 GLU A C 1
ATOM 2126 O O . GLU A 1 269 ? 46.345 22.758 -69.587 1.00 92.88 269 GLU A O 1
ATOM 2131 N N . THR A 1 270 ? 47.121 22.248 -67.545 1.00 92.19 270 THR A N 1
ATOM 2132 C CA . THR A 1 270 ? 48.520 22.149 -67.990 1.00 92.19 270 THR A CA 1
ATOM 2133 C C . THR A 1 270 ? 48.743 20.977 -68.937 1.00 92.19 270 THR A C 1
ATOM 2135 O O . THR A 1 270 ? 49.348 21.165 -69.993 1.00 92.19 270 THR A O 1
ATOM 2138 N N . ASP A 1 271 ? 48.187 19.806 -68.629 1.00 92.81 271 ASP A N 1
ATOM 2139 C CA . ASP A 1 271 ? 48.271 18.616 -69.475 1.00 92.81 271 ASP A CA 1
ATOM 2140 C C . ASP A 1 271 ? 47.595 18.854 -70.824 1.00 92.81 271 ASP A C 1
ATOM 2142 O O . ASP A 1 271 ? 48.154 18.532 -71.874 1.00 92.81 271 ASP A O 1
ATOM 2146 N N . LYS A 1 272 ? 46.418 19.490 -70.824 1.00 95.00 272 LYS A N 1
ATOM 2147 C CA . LYS A 1 272 ? 45.713 19.878 -72.047 1.00 95.00 272 LYS A CA 1
ATOM 2148 C C . LYS A 1 272 ? 46.550 20.827 -72.905 1.00 95.00 272 LYS A C 1
ATOM 2150 O O . LYS A 1 272 ? 46.671 20.591 -74.106 1.00 95.00 272 LYS A O 1
ATOM 2155 N N . ASN A 1 273 ? 47.165 21.848 -72.306 1.00 93.44 273 ASN A N 1
ATOM 2156 C CA . ASN A 1 273 ? 48.044 22.778 -73.020 1.00 93.44 273 ASN A CA 1
ATOM 2157 C C . ASN A 1 273 ? 49.258 22.060 -73.633 1.00 93.44 273 ASN A C 1
ATOM 2159 O O . ASN A 1 273 ? 49.598 22.307 -74.790 1.00 93.44 273 ASN A O 1
ATOM 2163 N N . ILE A 1 274 ? 49.875 21.126 -72.901 1.00 94.75 274 ILE A N 1
ATOM 2164 C CA . ILE A 1 274 ? 50.982 20.300 -73.409 1.00 94.75 274 ILE A CA 1
ATOM 2165 C C . ILE A 1 274 ? 50.513 19.428 -74.581 1.00 94.75 274 ILE A C 1
ATOM 2167 O O . ILE A 1 274 ? 51.204 19.331 -75.596 1.00 94.75 274 ILE A O 1
ATOM 2171 N N . VAL A 1 275 ? 49.333 18.811 -74.480 1.00 94.25 275 VAL A N 1
ATOM 2172 C CA . VAL A 1 275 ? 48.747 17.999 -75.558 1.00 94.25 275 VAL A CA 1
ATOM 2173 C C . VAL A 1 275 ? 48.454 18.846 -76.800 1.00 94.25 275 VAL A C 1
ATOM 2175 O O . VAL A 1 275 ? 48.714 18.390 -77.915 1.00 94.25 275 VAL A O 1
ATOM 2178 N N . GLU A 1 276 ? 47.943 20.067 -76.641 1.00 94.88 276 GLU A N 1
ATOM 2179 C CA . GLU A 1 276 ? 47.716 21.005 -77.747 1.00 94.88 276 GLU A CA 1
ATOM 2180 C C . GLU A 1 276 ? 49.036 21.450 -78.400 1.00 94.88 276 GLU A C 1
ATOM 2182 O O . GLU A 1 276 ? 49.147 21.427 -79.629 1.00 94.88 276 GLU A O 1
ATOM 2187 N N . GLU A 1 277 ? 50.069 21.761 -77.610 1.00 94.25 277 GLU A N 1
ATOM 2188 C CA . GLU A 1 277 ? 51.404 22.108 -78.114 1.00 94.25 277 GLU A CA 1
ATOM 2189 C C . GLU A 1 277 ? 52.046 20.936 -78.876 1.00 94.25 277 GLU A C 1
ATOM 2191 O O . GLU A 1 277 ? 52.584 21.113 -79.975 1.00 94.25 277 GLU A O 1
ATOM 2196 N N . LEU A 1 278 ? 51.966 19.721 -78.324 1.00 96.12 278 LEU A N 1
ATOM 2197 C CA . LEU A 1 278 ? 52.451 18.506 -78.978 1.00 96.12 278 LEU A CA 1
ATOM 2198 C C . LEU A 1 278 ? 51.686 18.230 -80.273 1.00 96.12 278 LEU A C 1
ATOM 2200 O O . LEU A 1 278 ? 52.309 17.903 -81.280 1.00 96.12 278 LEU A O 1
ATOM 2204 N N . ARG A 1 279 ? 50.360 18.411 -80.285 1.00 96.31 279 ARG A N 1
ATOM 2205 C CA . ARG A 1 279 ? 49.538 18.264 -81.493 1.00 96.31 279 ARG A CA 1
ATOM 2206 C C . ARG A 1 279 ? 49.956 19.256 -82.580 1.00 96.31 279 ARG A C 1
ATOM 2208 O O . ARG A 1 279 ? 50.127 18.847 -83.725 1.00 96.31 279 ARG A O 1
ATOM 2215 N N . ALA A 1 280 ? 50.183 20.522 -82.227 1.00 95.50 280 ALA A N 1
ATOM 2216 C CA . ALA A 1 280 ? 50.667 21.533 -83.168 1.00 95.50 280 ALA A CA 1
ATOM 2217 C C . ALA A 1 280 ? 52.064 21.187 -83.718 1.00 95.50 280 ALA A C 1
ATOM 2219 O O . ALA A 1 280 ? 52.313 21.311 -84.918 1.00 95.50 280 ALA A O 1
ATOM 2220 N N . LYS A 1 281 ? 52.973 20.696 -82.863 1.00 96.44 281 LYS A N 1
ATOM 2221 C CA . LYS A 1 281 ? 54.302 20.212 -83.280 1.00 96.44 281 LYS A CA 1
ATOM 2222 C C . LYS A 1 281 ? 54.209 19.018 -84.233 1.00 96.44 281 LYS A C 1
ATOM 2224 O O . LYS A 1 281 ? 54.935 18.990 -85.226 1.00 96.44 281 LYS A O 1
ATOM 2229 N N . VAL A 1 282 ? 53.319 18.063 -83.959 1.00 95.69 282 VAL A N 1
ATOM 2230 C CA . VAL A 1 282 ? 53.060 16.914 -84.841 1.00 95.69 282 VAL A CA 1
ATOM 2231 C C . VAL A 1 282 ? 52.551 17.386 -86.204 1.00 95.69 282 VAL A C 1
ATOM 2233 O O . VAL A 1 282 ? 53.111 16.971 -87.212 1.00 95.69 282 VAL A O 1
ATOM 2236 N N . GLU A 1 283 ? 51.596 18.319 -86.260 1.00 96.56 283 GLU A N 1
ATOM 2237 C CA . GLU A 1 283 ? 51.067 18.844 -87.531 1.00 96.56 283 GLU A CA 1
ATOM 2238 C C . GLU A 1 283 ? 52.153 19.533 -88.386 1.00 96.56 283 GLU A C 1
ATOM 2240 O O . GLU A 1 283 ? 52.201 19.373 -89.610 1.00 96.56 283 GLU A O 1
ATOM 2245 N N . VAL A 1 284 ? 53.061 20.291 -87.759 1.00 95.38 284 VAL A N 1
ATOM 2246 C CA . VAL A 1 284 ? 54.204 20.912 -88.456 1.00 95.38 284 VAL A CA 1
ATOM 2247 C C . VAL A 1 284 ? 55.151 19.850 -89.016 1.00 95.38 284 VAL A C 1
ATOM 2249 O O . VAL A 1 284 ? 55.575 19.953 -90.171 1.00 95.38 284 VAL A O 1
ATOM 2252 N N . LEU A 1 285 ? 55.466 18.823 -88.222 1.00 95.69 285 LEU A N 1
ATOM 2253 C CA . LEU A 1 285 ? 56.327 17.722 -88.650 1.00 95.69 285 LEU A CA 1
ATOM 2254 C C . LEU A 1 285 ? 55.691 16.916 -89.788 1.00 95.69 285 LEU A C 1
ATOM 2256 O O . LEU A 1 285 ? 56.382 16.604 -90.754 1.00 95.69 285 LEU A O 1
ATOM 2260 N N . GLU A 1 286 ? 54.388 16.641 -89.733 1.00 95.06 286 GLU A N 1
ATOM 2261 C CA . GLU A 1 286 ? 53.649 15.972 -90.811 1.00 95.06 286 GLU A CA 1
ATOM 2262 C C . GLU A 1 286 ? 53.719 16.767 -92.123 1.00 95.06 286 GLU A C 1
ATOM 2264 O O . GLU A 1 286 ? 54.052 16.202 -93.167 1.00 95.06 286 GLU A O 1
ATOM 2269 N N . LYS A 1 287 ? 53.511 18.093 -92.081 1.00 95.81 287 LYS A N 1
ATOM 2270 C CA . LYS A 1 287 ? 53.657 18.970 -93.261 1.00 95.81 287 LYS A CA 1
ATOM 2271 C C . LYS A 1 287 ? 55.083 18.966 -93.815 1.00 95.81 287 LYS A C 1
ATOM 2273 O O . LYS A 1 287 ? 55.269 18.957 -95.032 1.00 95.81 287 LYS A O 1
ATOM 2278 N N . GLN A 1 288 ? 56.093 18.968 -92.946 1.00 94.56 288 GLN A N 1
ATOM 2279 C CA . GLN A 1 288 ? 57.495 18.913 -93.363 1.00 94.56 288 GLN A CA 1
ATOM 2280 C C . GLN A 1 288 ? 57.851 17.563 -93.999 1.00 94.56 288 GLN A C 1
ATOM 2282 O O . GLN A 1 288 ? 58.546 17.540 -95.016 1.00 94.56 288 GLN A O 1
ATOM 2287 N N . VAL A 1 289 ? 57.366 16.453 -93.434 1.00 94.88 289 VAL A N 1
ATOM 2288 C CA . VAL A 1 289 ? 57.531 15.105 -93.998 1.00 94.88 289 VAL A CA 1
ATOM 2289 C C . VAL A 1 289 ? 56.872 15.019 -95.371 1.00 94.88 289 VAL A C 1
ATOM 2291 O O . VAL A 1 289 ? 57.482 14.494 -96.302 1.00 94.88 289 VAL A O 1
ATOM 2294 N N . GLU A 1 290 ? 55.678 15.586 -95.534 1.00 93.88 290 GLU A N 1
ATOM 2295 C CA . GLU A 1 290 ? 54.986 15.603 -96.823 1.00 93.88 290 GLU A CA 1
ATOM 2296 C C . GLU A 1 290 ? 55.736 16.449 -97.866 1.00 93.88 290 GLU A C 1
ATOM 2298 O O . GLU A 1 290 ? 55.907 16.029 -99.010 1.00 93.88 290 GLU A O 1
ATOM 2303 N N . LEU A 1 291 ? 56.294 17.597 -97.469 1.00 95.06 291 LEU A N 1
ATOM 2304 C CA . LEU A 1 291 ? 57.133 18.416 -98.348 1.00 95.06 291 LEU A CA 1
ATOM 2305 C C . LEU A 1 291 ? 58.419 17.685 -98.759 1.00 95.06 291 LEU A C 1
ATOM 2307 O O . LEU A 1 291 ? 58.802 17.714 -99.928 1.00 95.06 291 LEU A O 1
ATOM 2311 N N . GLN A 1 292 ? 59.073 16.991 -97.824 1.00 94.94 292 GLN A N 1
ATOM 2312 C CA . GLN A 1 292 ? 60.239 16.160 -98.130 1.00 94.94 292 GLN A CA 1
ATOM 2313 C C . GLN A 1 292 ? 59.886 15.011 -99.077 1.00 94.94 292 GLN A C 1
ATOM 2315 O O . GLN A 1 292 ? 60.635 14.761 -100.022 1.00 94.94 292 GLN A O 1
ATOM 2320 N N . ARG A 1 293 ? 58.745 14.345 -98.862 1.00 94.88 293 ARG A N 1
ATOM 2321 C CA . ARG A 1 293 ? 58.236 13.299 -99.754 1.00 94.88 293 ARG A CA 1
ATOM 2322 C C . ARG A 1 293 ? 58.041 13.842 -101.171 1.00 94.88 293 ARG A C 1
ATOM 2324 O O . ARG A 1 293 ? 58.553 13.229 -102.102 1.00 94.88 293 ARG A O 1
ATOM 2331 N N . ASN A 1 294 ? 57.415 15.011 -101.323 1.00 94.06 294 ASN A N 1
ATOM 2332 C CA . ASN A 1 294 ? 57.215 15.656 -102.625 1.00 94.06 294 ASN A CA 1
ATOM 2333 C C . ASN A 1 294 ? 58.542 15.958 -103.341 1.00 94.06 294 ASN A C 1
ATOM 2335 O O . ASN A 1 294 ? 58.711 15.601 -104.506 1.00 94.06 294 ASN A O 1
ATOM 2339 N N . VAL A 1 295 ? 59.522 16.528 -102.631 1.00 93.50 295 VAL A N 1
ATOM 2340 C CA . VAL A 1 295 ? 60.859 16.822 -103.181 1.00 93.50 295 VAL A CA 1
ATOM 2341 C C . VAL A 1 295 ? 61.605 15.549 -103.601 1.00 93.50 295 VAL A C 1
ATOM 2343 O O . VAL A 1 295 ? 62.344 15.560 -104.587 1.00 93.50 295 VAL A O 1
ATOM 2346 N N . ILE A 1 296 ? 61.452 14.449 -102.855 1.00 93.56 296 ILE A N 1
ATOM 2347 C CA . ILE A 1 296 ? 62.033 13.152 -103.229 1.00 93.56 296 ILE A CA 1
ATOM 2348 C C . ILE A 1 296 ? 61.365 12.638 -104.504 1.00 93.56 296 ILE A C 1
ATOM 2350 O O . ILE A 1 296 ? 62.078 12.300 -105.445 1.00 93.56 296 ILE A O 1
ATOM 2354 N N . THR A 1 297 ? 60.030 12.640 -104.570 1.00 93.81 297 THR A N 1
ATOM 2355 C CA . THR A 1 297 ? 59.301 12.167 -105.756 1.00 93.81 297 THR A CA 1
ATOM 2356 C C . THR A 1 297 ? 59.590 13.001 -107.004 1.00 93.81 297 THR A C 1
ATOM 2358 O O . THR A 1 297 ? 59.709 12.441 -108.089 1.00 93.81 297 THR A O 1
ATOM 2361 N N . GLU A 1 298 ? 59.769 14.318 -106.862 1.00 91.88 298 GLU A N 1
ATOM 2362 C CA . GLU A 1 298 ? 60.151 15.215 -107.957 1.00 91.88 298 GLU A CA 1
ATOM 2363 C C . GLU A 1 298 ? 61.559 14.892 -108.469 1.00 91.88 298 GLU A C 1
ATOM 2365 O O . GLU A 1 298 ? 61.739 14.643 -109.658 1.00 91.88 298 GLU A O 1
ATOM 2370 N N . ARG A 1 299 ? 62.550 14.768 -107.575 1.00 92.69 299 ARG A N 1
ATOM 2371 C CA . ARG A 1 299 ? 63.919 14.383 -107.963 1.00 92.69 299 ARG A CA 1
ATOM 2372 C C . ARG A 1 299 ? 64.007 12.973 -108.538 1.00 92.69 299 ARG A C 1
ATOM 2374 O O . ARG A 1 299 ? 64.858 12.696 -109.382 1.00 92.69 299 ARG A O 1
ATOM 2381 N N . GLU A 1 300 ? 63.185 12.050 -108.053 1.00 93.56 300 GLU A N 1
ATOM 2382 C CA . GLU A 1 300 ? 63.062 10.717 -108.641 1.00 93.56 300 GLU A CA 1
ATOM 2383 C C . GLU A 1 300 ? 62.466 10.785 -110.050 1.00 93.56 300 GLU A C 1
ATOM 2385 O O . GLU A 1 300 ? 62.949 10.080 -110.937 1.00 93.56 300 GLU A O 1
ATOM 2390 N N . GLU A 1 301 ? 61.491 11.664 -110.295 1.00 92.19 301 GLU A N 1
ATOM 2391 C CA . GLU A 1 301 ? 60.951 11.904 -111.635 1.00 92.19 301 GLU A CA 1
ATOM 2392 C C . GLU A 1 301 ? 61.973 12.558 -112.566 1.00 92.19 301 GLU A C 1
ATOM 2394 O O . GLU A 1 301 ? 62.145 12.089 -113.686 1.00 92.19 301 GLU A O 1
ATOM 2399 N N . GLU A 1 302 ? 62.727 13.553 -112.102 1.00 90.56 302 GLU A N 1
ATOM 2400 C CA . GLU A 1 302 ? 63.831 14.149 -112.865 1.00 90.56 302 GLU A CA 1
ATOM 2401 C C . GLU A 1 302 ? 64.886 13.105 -113.243 1.00 90.56 302 GLU A C 1
ATOM 2403 O O . GLU A 1 302 ? 65.368 13.081 -114.374 1.00 90.56 302 GLU A O 1
ATOM 2408 N N . LYS A 1 303 ? 65.228 12.193 -112.321 1.00 94.56 303 LYS A N 1
ATOM 2409 C CA . LYS A 1 303 ? 66.122 11.064 -112.618 1.00 94.56 303 LYS A CA 1
ATOM 2410 C C . LYS A 1 303 ? 65.513 10.124 -113.651 1.00 94.56 303 LYS A C 1
ATOM 2412 O O . LYS A 1 303 ? 66.223 9.708 -114.564 1.00 94.56 303 LYS A O 1
ATOM 2417 N N . ARG A 1 304 ? 64.223 9.785 -113.532 1.00 94.00 304 ARG A N 1
ATOM 2418 C CA . ARG A 1 304 ? 63.512 8.974 -114.536 1.00 94.00 304 ARG A CA 1
ATOM 2419 C C . ARG A 1 304 ? 63.502 9.661 -115.898 1.00 94.00 304 ARG A C 1
ATOM 2421 O O . ARG A 1 304 ? 63.681 8.984 -116.906 1.00 94.00 304 ARG A O 1
ATOM 2428 N N . GLU A 1 305 ? 63.368 10.981 -115.932 1.00 91.19 305 GLU A N 1
ATOM 2429 C CA . GLU A 1 305 ? 63.386 11.764 -117.162 1.00 91.19 305 GLU A CA 1
ATOM 2430 C C . GLU A 1 305 ? 64.783 11.856 -117.774 1.00 91.19 305 GLU A C 1
ATOM 2432 O O . GLU A 1 305 ? 64.939 11.630 -118.969 1.00 91.19 305 GLU A O 1
ATOM 2437 N N . ALA A 1 306 ? 65.820 12.074 -116.966 1.00 92.12 306 ALA A N 1
ATOM 2438 C CA . ALA A 1 306 ? 67.204 12.023 -117.425 1.00 92.12 306 ALA A CA 1
ATOM 2439 C C . ALA A 1 306 ? 67.554 10.638 -117.995 1.00 92.12 306 ALA A C 1
ATOM 2441 O O . ALA A 1 306 ? 68.208 10.545 -119.033 1.00 92.12 306 ALA A O 1
ATOM 2442 N N . ILE A 1 307 ? 67.074 9.561 -117.361 1.00 92.12 307 ILE A N 1
ATOM 2443 C CA . ILE A 1 307 ? 67.201 8.196 -117.888 1.00 92.12 307 ILE A CA 1
ATOM 2444 C C . ILE A 1 307 ? 66.428 8.060 -119.206 1.00 92.12 307 ILE A C 1
ATOM 2446 O O . ILE A 1 307 ? 67.001 7.559 -120.169 1.00 92.12 307 ILE A O 1
ATOM 2450 N N . ARG A 1 308 ? 65.177 8.542 -119.300 1.00 92.31 308 ARG A N 1
ATOM 2451 C CA . ARG A 1 308 ? 64.399 8.537 -120.557 1.00 92.31 308 ARG A CA 1
ATOM 2452 C C . ARG A 1 308 ? 65.126 9.274 -121.681 1.00 92.31 308 ARG A C 1
ATOM 2454 O O . ARG A 1 308 ? 65.239 8.729 -122.775 1.00 92.31 308 ARG A O 1
ATOM 2461 N N . GLN A 1 309 ? 65.657 10.465 -121.419 1.00 91.62 309 GLN A N 1
ATOM 2462 C CA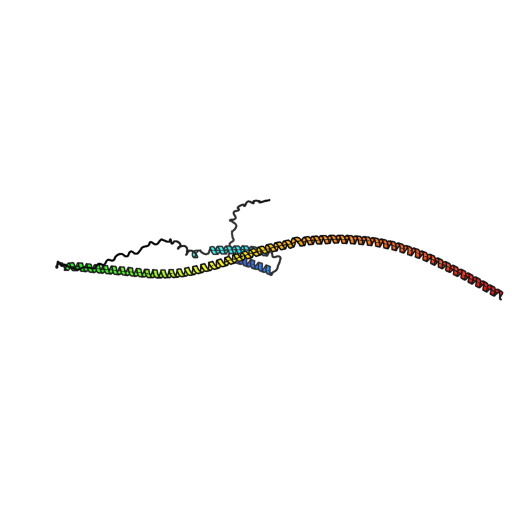 . GLN A 1 309 ? 66.410 11.256 -122.396 1.00 91.62 309 GLN A CA 1
ATOM 2463 C C . GLN A 1 309 ? 67.715 10.571 -122.815 1.00 91.62 309 GLN A C 1
ATOM 2465 O O . GLN A 1 309 ? 68.067 10.589 -123.996 1.00 91.62 309 GLN A O 1
ATOM 2470 N N . LEU A 1 310 ? 68.420 9.936 -121.875 1.00 89.81 310 LEU A N 1
ATOM 2471 C CA . LEU A 1 310 ? 69.627 9.165 -122.165 1.00 89.81 310 LEU A CA 1
ATOM 2472 C C . LEU A 1 310 ? 69.310 7.935 -123.027 1.00 89.81 310 LEU A C 1
ATOM 2474 O O . LEU A 1 310 ? 69.992 7.710 -124.022 1.00 89.81 310 LEU A O 1
ATOM 2478 N N . CYS A 1 311 ? 68.262 7.179 -122.685 1.00 88.50 311 CYS A N 1
ATOM 2479 C CA . CYS A 1 311 ? 67.781 6.046 -123.478 1.00 88.50 311 CYS A CA 1
ATOM 2480 C C . CYS A 1 311 ? 67.392 6.483 -124.895 1.00 88.50 311 CYS A C 1
ATOM 2482 O O . CYS A 1 311 ? 67.850 5.880 -125.858 1.00 88.50 311 CYS A O 1
ATOM 2484 N N . PHE A 1 312 ? 66.640 7.580 -125.032 1.00 87.12 312 PHE A N 1
ATOM 2485 C CA . PHE A 1 312 ? 66.266 8.142 -126.332 1.00 87.12 312 PHE A CA 1
ATOM 2486 C C . PHE A 1 312 ? 67.487 8.587 -127.153 1.00 87.12 312 PHE A C 1
ATOM 2488 O O . PHE A 1 312 ? 67.553 8.357 -128.358 1.00 87.12 312 PHE A O 1
ATOM 2495 N N . SER A 1 313 ? 68.482 9.194 -126.501 1.00 85.00 313 SER A N 1
ATOM 2496 C CA . SER A 1 313 ? 69.729 9.600 -127.157 1.00 85.00 313 SER A CA 1
ATOM 2497 C C . SER A 1 313 ? 70.536 8.391 -127.636 1.00 85.00 313 SER A C 1
ATOM 2499 O O . SER A 1 313 ? 71.066 8.416 -128.741 1.00 85.00 313 SER A O 1
ATOM 2501 N N . LEU A 1 314 ? 70.612 7.321 -126.838 1.00 84.88 314 LEU A N 1
ATOM 2502 C CA . LEU A 1 314 ? 71.283 6.074 -127.219 1.00 84.88 314 LEU A CA 1
ATOM 2503 C C . LEU A 1 314 ? 70.569 5.373 -128.384 1.00 84.88 314 LEU A C 1
ATOM 2505 O O . LEU A 1 314 ? 71.238 4.961 -129.330 1.00 84.88 314 LEU A O 1
ATOM 2509 N N . ASP A 1 315 ? 69.233 5.320 -128.365 1.00 83.94 315 ASP A N 1
ATOM 2510 C CA . ASP A 1 315 ? 68.427 4.789 -129.474 1.00 83.94 315 ASP A CA 1
ATOM 2511 C C . ASP A 1 315 ? 68.619 5.600 -130.769 1.00 83.94 315 ASP A C 1
ATOM 2513 O O . ASP A 1 315 ? 68.567 5.036 -131.863 1.00 83.94 315 ASP A O 1
ATOM 2517 N N . HIS A 1 316 ? 68.886 6.910 -130.676 1.00 79.62 316 HIS A N 1
ATOM 2518 C CA . HIS A 1 316 ? 69.164 7.749 -131.845 1.00 79.62 316 HIS A CA 1
ATOM 2519 C C . HIS A 1 316 ? 70.533 7.470 -132.485 1.00 79.62 316 HIS A C 1
ATOM 2521 O O . HIS A 1 316 ? 70.658 7.596 -133.698 1.00 79.62 316 HIS A O 1
ATOM 2527 N N . TYR A 1 317 ? 71.546 7.078 -131.704 1.00 76.50 317 TYR A N 1
ATOM 2528 C CA . TYR A 1 317 ? 72.877 6.734 -132.232 1.00 76.50 317 TYR A CA 1
ATOM 2529 C C . TYR A 1 317 ? 72.993 5.285 -132.721 1.00 76.50 317 TYR A C 1
ATOM 2531 O O . TYR A 1 317 ? 73.947 4.956 -133.425 1.00 76.50 317 TYR A O 1
ATOM 2539 N N . MET A 1 318 ? 72.067 4.410 -132.324 1.00 78.62 318 MET A N 1
ATOM 2540 C CA . MET A 1 318 ? 72.064 2.997 -132.715 1.00 78.62 318 MET A CA 1
ATOM 2541 C C . MET A 1 318 ? 71.265 2.687 -133.991 1.00 78.62 318 MET A C 1
ATOM 2543 O O . MET A 1 318 ? 71.356 1.559 -134.479 1.00 78.62 318 MET A O 1
ATOM 2547 N N . ASN A 1 319 ? 70.528 3.663 -134.534 1.00 65.81 319 ASN A N 1
ATOM 2548 C CA . ASN A 1 319 ? 69.777 3.573 -135.794 1.00 65.81 319 ASN A CA 1
ATOM 2549 C C . ASN A 1 319 ? 70.418 4.432 -136.889 1.00 65.81 319 ASN A C 1
ATOM 2551 O O . ASN A 1 319 ? 70.346 4.013 -138.066 1.00 65.81 319 ASN A O 1
#